Protein AF-A0A1I8HEN6-F1 (afdb_monomer_lite)

pLDDT: mean 70.69, std 22.01, range [25.19, 95.69]

Organism: NCBI:txid282301

Secondary structure (DSSP, 8-state):
-----------------------TTHHHHHHHHHHHH-SHHHHHHHHHHHHHHHHHHHHHTTS-HHHHHHHHHTTTS-HHHHHHHHTTTT-HHHHHHHHHHHHHHHHH-S-GGG-SHHHHHHHTTTTS-HHHHHHHHHTTEEE-SSSEEEETTT--EEES--S-GGG------TT-HHHHHHHHHHH---HHHHHHHHHHHHHHHHHHHHHHTSHHHHHHHTTT--HHHHHHHHHHHHHHHHTT----S--HHHHHHHHHTS-GGGHHHHHHHHHHHHHHHHHH--SHHHHHHHGGG-

Sequence (298 aa):
FFVCKRKPPLESKEVRFELQQVSWSAATAWTCRVFLCCKWPIRFLQSSSRQLKNRLMARASQSSNQTNIQTLTIPLLSAEQAKKSIQGAENRVWNSVLAGYLLVIIGTSNRPDQIIFNRRLESFKGIIEATAAEKVAEQGFHFDGSCSASCCHCGFRVEKLTDRLEQWKPLHQPNCELLQLLQLIDKKPPNAEIAADAKKHEKLIGQLLSALFDPIVGYVKSYGFSEGDVVLALLKLILKQAAGSGLKLPKSGDLIKVIHGIPDALRTLGAWTADLVKAAASWCVTTPAQNERINCLR

Foldseek 3Di:
DDDDDDDDDDDDDDDDDDDDDDDPPPVVVVVVVVVPPDPPVVVVCVVCCVVVVVVVVVVLVPDPLLVQLLVLCPQQAPPVLSVLLSVCSVDLLSLLLSLLLVLLQCQQWPANLLSGLV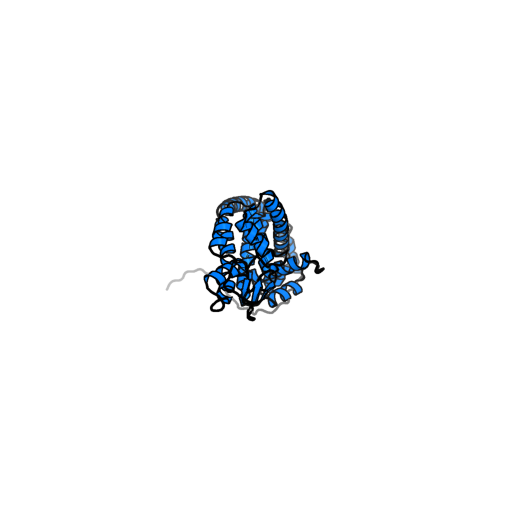SQLVQCVPPEDSVLSNLCSNLQWHDPPQCWIARRRQRQIDHHDDSPVVSPDNRHDPPRSSNVSSCCSVVVDDPVVSVVSSVVSLVLLVQLLVLCPDVLVVVLCVVVDDQLLLSSLSSNVSVCVVVPVPDDRDHNVSSVVSSVVQDPSCSVVSVSSLSSSLSSQSSSDPDPVSVVSSVVSD

Radius of gyration: 28.56 Å; chains: 1; bounding box: 68×89×78 Å

Structure (mmCIF, N/CA/C/O backbone):
data_AF-A0A1I8HEN6-F1
#
_entry.id   AF-A0A1I8HEN6-F1
#
loop_
_atom_site.group_PDB
_atom_site.id
_atom_site.type_symbol
_atom_site.label_atom_id
_atom_site.label_alt_id
_atom_site.label_comp_id
_atom_site.label_asym_id
_atom_site.label_entity_id
_atom_site.label_seq_id
_atom_site.pdbx_PDB_ins_code
_atom_site.Cartn_x
_atom_site.Cartn_y
_atom_site.Cartn_z
_atom_site.occupancy
_atom_site.B_iso_or_equiv
_atom_site.auth_seq_id
_atom_site.auth_comp_id
_atom_site.auth_asym_id
_atom_site.auth_atom_id
_atom_site.pdbx_PDB_model_num
ATOM 1 N N . PHE A 1 1 ? -36.862 -71.518 51.203 1.00 31.88 1 PHE A N 1
ATOM 2 C CA . PHE A 1 1 ? -35.836 -71.303 52.239 1.00 31.88 1 PHE A CA 1
ATOM 3 C C . PHE A 1 1 ? -35.405 -69.842 52.212 1.00 31.88 1 PHE A C 1
ATOM 5 O O . PHE A 1 1 ? -35.167 -69.320 51.135 1.00 31.88 1 PHE A O 1
ATOM 12 N N . PHE A 1 2 ? -35.389 -69.230 53.400 1.00 30.84 2 PHE A N 1
ATOM 13 C CA . PHE A 1 2 ? -35.044 -67.849 53.780 1.00 30.84 2 PHE A CA 1
ATOM 14 C C . PHE A 1 2 ? -35.878 -66.656 53.268 1.00 30.84 2 PHE A C 1
ATOM 16 O O . PHE A 1 2 ? -35.969 -66.340 52.089 1.00 30.84 2 PHE A O 1
ATOM 23 N N . VAL A 1 3 ? -36.438 -65.968 54.270 1.00 28.55 3 VAL A N 1
ATOM 24 C CA . VAL A 1 3 ? -37.088 -64.655 54.290 1.00 28.55 3 VAL A CA 1
ATOM 25 C C . VAL A 1 3 ? -36.132 -63.674 54.980 1.00 28.55 3 VAL A C 1
ATOM 27 O O . VAL A 1 3 ? -35.624 -64.019 56.041 1.00 28.55 3 VAL A O 1
ATOM 30 N N . CYS A 1 4 ? -35.956 -62.461 54.437 1.00 27.72 4 CYS A N 1
ATOM 31 C CA . CYS A 1 4 ? -35.965 -61.154 55.145 1.00 27.72 4 CYS A CA 1
ATOM 32 C C . CYS A 1 4 ? -35.622 -60.028 54.139 1.00 27.72 4 CYS A C 1
ATOM 34 O O . CYS A 1 4 ? -34.560 -60.070 53.536 1.00 27.72 4 CYS A O 1
ATOM 36 N N . LYS A 1 5 ? -36.567 -59.149 53.738 1.00 33.19 5 LYS A N 1
ATOM 37 C CA . LYS A 1 5 ? -36.995 -57.859 54.368 1.00 33.19 5 LYS A CA 1
ATOM 38 C C . LYS A 1 5 ? -35.846 -56.821 54.390 1.00 33.19 5 LYS A C 1
ATOM 40 O O . LYS A 1 5 ? -34.827 -57.125 54.982 1.00 33.19 5 LYS A O 1
ATOM 45 N N . ARG A 1 6 ? -35.905 -55.585 53.852 1.00 29.94 6 ARG A N 1
ATOM 46 C CA . ARG A 1 6 ? -36.942 -54.586 53.438 1.00 29.94 6 ARG A CA 1
ATOM 47 C C . ARG A 1 6 ? -36.331 -53.731 52.275 1.00 29.94 6 ARG A C 1
ATOM 49 O O . ARG A 1 6 ? -35.135 -53.496 52.352 1.00 29.94 6 ARG A O 1
ATOM 56 N N . LYS A 1 7 ? -36.941 -53.405 51.112 1.00 33.78 7 LYS A N 1
ATOM 57 C CA . LYS A 1 7 ? -38.065 -52.489 50.714 1.00 33.78 7 LYS A CA 1
ATOM 58 C C . LYS A 1 7 ? -37.909 -50.997 51.123 1.00 33.78 7 LYS A C 1
ATOM 60 O O . LYS A 1 7 ? -37.514 -50.797 52.268 1.00 33.78 7 LYS A O 1
ATOM 65 N N . PRO A 1 8 ? -38.487 -49.997 50.393 1.00 47.16 8 PRO A N 1
ATOM 66 C CA . PRO A 1 8 ? -38.743 -49.792 48.933 1.00 47.16 8 PRO A CA 1
ATOM 67 C C . PRO A 1 8 ? -38.583 -48.270 48.529 1.00 47.16 8 PRO A C 1
ATOM 69 O O . PRO A 1 8 ? -37.864 -47.578 49.243 1.00 47.16 8 PRO A O 1
ATOM 72 N N . PRO A 1 9 ? -39.350 -47.641 47.597 1.00 44.09 9 PRO A N 1
ATOM 73 C CA . PRO A 1 9 ? -39.574 -47.823 46.143 1.00 44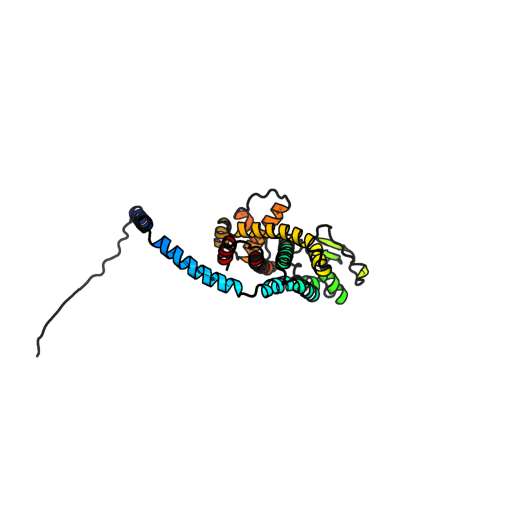.09 9 PRO A CA 1
ATOM 74 C C . PRO A 1 9 ? -39.308 -46.521 45.321 1.00 44.09 9 PRO A C 1
ATOM 76 O O . PRO A 1 9 ? -39.073 -45.466 45.896 1.00 44.09 9 PRO A O 1
ATOM 79 N N . LEU A 1 10 ? -39.444 -46.567 43.985 1.00 30.83 10 LEU A N 1
ATOM 80 C CA . LEU A 1 10 ? -40.385 -45.717 43.213 1.00 30.83 10 LEU A CA 1
ATOM 81 C C . LEU A 1 10 ? -40.297 -46.027 41.704 1.00 30.83 10 LEU A C 1
ATOM 83 O O . LEU A 1 10 ? -39.468 -45.505 40.967 1.00 30.83 10 LEU A O 1
ATOM 87 N N . GLU A 1 11 ? -41.202 -46.906 41.272 1.00 27.89 11 GLU A N 1
ATOM 88 C CA . GLU A 1 11 ? -42.089 -46.704 40.113 1.00 27.89 11 GLU A CA 1
ATOM 89 C C . GLU A 1 11 ? -42.397 -45.204 39.871 1.00 27.89 11 GLU A C 1
ATOM 91 O O . GLU A 1 11 ? -42.519 -44.445 40.821 1.00 27.89 11 GLU A O 1
ATOM 96 N N . SER A 1 12 ? -42.661 -44.661 38.685 1.00 29.91 12 SER A N 1
ATOM 97 C CA . SER A 1 12 ? -43.057 -45.201 37.387 1.00 29.91 12 SER A CA 1
ATOM 98 C C . SER A 1 12 ? -43.285 -44.014 36.425 1.00 29.91 12 SER A C 1
ATOM 100 O O . SER A 1 12 ? -43.324 -42.865 36.862 1.00 29.91 12 SER A O 1
ATOM 102 N N . LYS A 1 13 ? -43.594 -44.357 35.167 1.00 29.06 13 LYS A N 1
ATOM 103 C CA . LYS A 1 13 ? -44.446 -43.629 34.205 1.00 29.06 13 LYS A CA 1
ATOM 104 C C . LYS A 1 13 ? -43.790 -42.581 33.305 1.00 29.06 13 LYS A C 1
ATOM 106 O O . LYS A 1 13 ? -43.595 -41.424 33.659 1.00 29.06 13 LYS A O 1
ATOM 111 N N . GLU A 1 14 ? -43.616 -43.017 32.058 1.00 33.69 14 GLU A N 1
ATOM 112 C CA . GLU A 1 14 ? -43.791 -42.198 30.861 1.00 33.69 14 GLU A CA 1
ATOM 113 C C . GLU A 1 14 ? -45.056 -41.334 30.960 1.00 33.69 14 GLU A C 1
ATOM 115 O O . GLU A 1 14 ? -46.143 -41.845 31.240 1.00 33.69 14 GLU A O 1
ATOM 120 N N . VAL A 1 15 ? -44.928 -40.044 30.647 1.00 27.52 15 VAL A N 1
ATOM 121 C CA . VAL A 1 15 ? -46.051 -39.195 30.241 1.00 27.52 15 VAL A CA 1
ATOM 122 C C . VAL A 1 15 ? -45.591 -38.307 29.087 1.00 27.52 15 VAL A C 1
ATOM 124 O O . VAL A 1 15 ? -44.534 -37.681 29.134 1.00 27.52 15 VAL A O 1
ATOM 127 N N . ARG A 1 16 ? -46.407 -38.321 28.031 1.00 25.19 16 ARG A N 1
ATOM 128 C CA . ARG A 1 16 ? -46.315 -37.548 26.789 1.00 25.19 16 ARG A CA 1
ATOM 129 C C . ARG A 1 16 ? -46.075 -36.060 27.060 1.00 25.19 16 ARG A C 1
ATOM 131 O O . ARG A 1 16 ? -46.756 -35.470 27.892 1.00 25.19 16 ARG A O 1
ATOM 138 N N . PHE A 1 17 ? -45.183 -35.444 26.288 1.00 26.62 17 PHE A N 1
ATOM 139 C CA . PHE A 1 17 ? -45.062 -33.989 26.243 1.00 26.62 17 PHE A CA 1
ATOM 140 C C . PHE A 1 17 ? -46.171 -33.402 25.362 1.00 26.62 17 PHE A C 1
ATOM 142 O O . PHE A 1 17 ? -46.102 -33.448 24.135 1.00 26.62 17 PHE A O 1
ATOM 149 N N . GLU A 1 18 ? -47.198 -32.855 26.009 1.00 26.19 18 GLU A N 1
ATOM 150 C CA . GLU A 1 18 ? -48.089 -31.864 25.411 1.00 26.19 18 GLU A CA 1
ATOM 151 C C . GLU A 1 18 ? -47.353 -30.522 25.288 1.00 26.19 18 GLU A C 1
ATOM 153 O O . GLU A 1 18 ? -46.733 -30.030 26.233 1.00 26.19 18 GLU A O 1
ATOM 158 N N . LEU A 1 19 ? -47.438 -29.919 24.102 1.00 29.98 19 LEU A N 1
ATOM 159 C CA . LEU A 1 19 ? -47.054 -28.536 23.839 1.00 29.98 19 LEU A CA 1
ATOM 160 C C . LEU A 1 19 ? -47.987 -27.598 24.619 1.00 29.98 19 LEU A C 1
ATOM 162 O O . LEU A 1 19 ? -49.069 -27.255 24.146 1.00 29.98 19 LEU A O 1
ATOM 166 N N . GLN A 1 20 ? -47.558 -27.150 25.800 1.00 29.94 20 GLN A N 1
ATOM 167 C CA . GLN A 1 20 ? -48.148 -25.981 26.445 1.00 29.94 20 GLN A CA 1
ATOM 168 C C . GLN A 1 20 ? -47.443 -24.705 25.979 1.00 29.94 20 GLN A C 1
ATOM 170 O O . GLN A 1 20 ? -46.248 -24.497 26.181 1.00 29.94 20 GLN A O 1
ATOM 175 N N . GLN A 1 21 ? -48.235 -23.835 25.359 1.00 33.34 21 GLN A N 1
ATOM 176 C CA . GLN A 1 21 ? -47.935 -22.436 25.084 1.00 33.34 21 GLN A CA 1
ATOM 177 C C . GLN A 1 21 ? -47.643 -21.716 26.415 1.00 33.34 21 GLN A C 1
ATOM 179 O O . GLN A 1 21 ? -48.559 -21.361 27.155 1.00 33.34 21 GLN A O 1
ATOM 184 N N . VAL A 1 22 ? -46.367 -21.506 26.744 1.00 34.47 22 VAL A N 1
ATOM 185 C CA . VAL A 1 22 ? -45.973 -20.672 27.889 1.00 34.47 22 VAL A CA 1
ATOM 186 C C . VAL A 1 22 ? -45.864 -19.225 27.412 1.00 34.47 22 VAL A C 1
ATOM 188 O O . VAL A 1 22 ? -45.088 -18.903 26.512 1.00 34.47 22 VAL A O 1
ATOM 191 N N . SER A 1 23 ? -46.678 -18.347 27.994 1.00 36.50 23 SER A N 1
ATOM 192 C CA . SER A 1 23 ? -46.688 -16.918 27.694 1.00 36.50 23 SER A CA 1
ATOM 193 C C . SER A 1 23 ? -45.357 -16.256 28.086 1.00 36.50 23 SER A C 1
ATOM 195 O O . SER A 1 23 ? -44.823 -16.436 29.181 1.00 36.50 23 SER A O 1
ATOM 197 N N . TRP A 1 24 ? -44.818 -15.452 27.169 1.00 34.28 24 TRP A N 1
ATOM 198 C CA . TRP A 1 24 ? -43.502 -14.798 27.234 1.00 34.28 24 TRP A CA 1
ATOM 199 C C . TRP A 1 24 ? -43.350 -13.701 28.315 1.00 34.28 24 TRP A C 1
ATOM 201 O O . TRP A 1 24 ? -42.353 -12.976 28.328 1.00 34.28 24 TRP A O 1
ATOM 211 N N . SER A 1 25 ? -44.303 -13.558 29.239 1.00 45.94 25 SER A N 1
ATOM 212 C CA . SER A 1 25 ? -44.315 -12.482 30.243 1.00 45.94 25 SER A CA 1
ATOM 213 C C . SER A 1 25 ? -43.743 -12.878 31.612 1.00 45.94 25 SER A C 1
ATOM 215 O O . SER A 1 25 ? -43.280 -12.009 32.347 1.00 45.94 25 SER A O 1
ATOM 217 N N . ALA A 1 26 ? -43.709 -14.167 31.970 1.00 37.31 26 ALA A N 1
ATOM 218 C CA . ALA A 1 26 ? -43.214 -14.600 33.285 1.00 37.31 26 ALA A CA 1
ATOM 219 C C . ALA A 1 26 ? -41.688 -14.845 33.320 1.00 37.31 26 ALA A C 1
ATOM 221 O O . ALA A 1 26 ? -41.026 -14.534 34.313 1.00 37.31 26 ALA A O 1
ATOM 222 N N . ALA A 1 27 ? -41.105 -15.339 32.220 1.00 37.53 27 ALA A N 1
ATOM 223 C CA . ALA A 1 27 ? -39.671 -15.647 32.122 1.00 37.53 27 ALA A CA 1
ATOM 224 C C . ALA A 1 27 ? -38.780 -14.388 32.028 1.00 37.53 27 ALA A C 1
ATOM 226 O O . ALA A 1 27 ? -37.644 -14.367 32.513 1.00 37.53 27 ALA A O 1
ATOM 227 N N . THR A 1 28 ? -39.313 -13.299 31.473 1.00 43.19 28 THR A N 1
ATOM 228 C CA . THR A 1 28 ? -38.653 -11.985 31.412 1.00 43.19 28 THR A CA 1
ATOM 229 C C . THR A 1 28 ? -38.703 -11.252 32.759 1.00 43.19 28 THR A C 1
ATOM 231 O O . THR A 1 28 ? -37.742 -10.586 33.139 1.00 43.19 28 THR A O 1
ATOM 234 N N . ALA A 1 29 ? -39.755 -11.453 33.559 1.00 37.16 29 ALA A N 1
ATOM 235 C CA . ALA A 1 29 ? -39.864 -10.848 34.889 1.00 37.16 29 ALA A CA 1
ATOM 236 C C . ALA A 1 29 ? -38.901 -11.469 35.925 1.00 37.16 29 ALA A C 1
ATOM 238 O O . ALA A 1 29 ? -38.392 -10.762 36.800 1.00 37.16 29 ALA A O 1
ATOM 239 N N . TRP A 1 30 ? -38.606 -12.771 35.821 1.00 31.73 30 TRP A N 1
ATOM 240 C CA . TRP A 1 30 ? -37.653 -13.446 36.716 1.00 31.73 30 TRP A CA 1
ATOM 241 C C . TRP A 1 30 ? -36.190 -13.129 36.388 1.00 31.73 30 TRP A C 1
ATOM 243 O O . TRP A 1 30 ? -35.396 -12.883 37.297 1.00 31.73 30 TRP A O 1
ATOM 253 N N . THR A 1 31 ? -35.835 -13.046 35.104 1.00 42.19 31 THR A N 1
ATOM 254 C CA . THR A 1 31 ? -34.466 -12.702 34.681 1.00 42.19 31 THR A CA 1
ATOM 255 C C . THR A 1 31 ? -34.104 -11.247 35.005 1.00 42.19 31 THR A C 1
ATOM 257 O O . THR A 1 31 ? -32.984 -10.985 35.446 1.00 42.19 31 THR A O 1
ATOM 260 N N . CYS A 1 32 ? -35.059 -10.310 34.935 1.00 32.72 32 CYS A N 1
ATOM 261 C CA . CYS A 1 32 ? -34.835 -8.926 35.371 1.00 32.72 32 CYS A CA 1
ATOM 262 C C . CYS A 1 32 ? -34.710 -8.763 36.899 1.00 32.72 32 CYS A C 1
ATOM 264 O O . CYS A 1 32 ? -33.952 -7.906 37.352 1.00 32.72 32 CYS A O 1
ATOM 266 N N . ARG A 1 33 ? -35.392 -9.579 37.720 1.00 33.62 33 ARG A N 1
ATOM 267 C CA . ARG A 1 33 ? -35.316 -9.459 39.193 1.00 33.62 33 ARG A CA 1
ATOM 268 C C . ARG A 1 33 ? -34.027 -10.017 39.798 1.00 33.62 33 ARG A C 1
ATOM 270 O O . ARG A 1 33 ? -33.524 -9.439 40.758 1.00 33.62 33 ARG A O 1
ATOM 277 N N . VAL A 1 34 ? -33.456 -11.081 39.232 1.00 39.78 34 VAL A N 1
ATOM 278 C CA . VAL A 1 34 ? -32.202 -11.667 39.748 1.00 39.78 34 VAL A CA 1
ATOM 279 C C . VAL A 1 34 ? -30.990 -10.767 39.454 1.00 39.78 34 VAL A C 1
ATOM 281 O O . VAL A 1 34 ? -30.075 -10.685 40.270 1.00 39.78 34 VAL A O 1
ATOM 284 N N . PHE A 1 35 ? -31.006 -10.007 38.352 1.00 36.94 35 PHE A N 1
ATOM 285 C CA . PHE A 1 35 ? -29.904 -9.100 38.000 1.00 36.94 35 PHE A CA 1
ATOM 286 C C . PHE A 1 35 ? -29.887 -7.771 38.774 1.00 36.94 35 PHE A C 1
ATOM 288 O O . PHE A 1 35 ? -28.826 -7.163 38.901 1.00 36.94 35 PHE A O 1
ATOM 295 N N . LEU A 1 36 ? -31.021 -7.317 39.322 1.00 40.22 36 LEU A N 1
ATOM 296 C CA . LEU A 1 36 ? -31.121 -5.997 39.963 1.00 40.22 36 LEU A CA 1
ATOM 297 C C . LEU A 1 36 ? -30.854 -5.995 41.481 1.00 40.22 36 LEU A C 1
ATOM 299 O O . LEU A 1 36 ? -30.590 -4.931 42.040 1.00 40.22 36 LEU A O 1
ATOM 303 N N . CYS A 1 37 ? -30.871 -7.148 42.161 1.00 35.81 37 CYS A N 1
ATOM 304 C CA . CYS A 1 37 ? -30.801 -7.190 43.633 1.00 35.81 37 CYS A CA 1
ATOM 305 C C . CYS A 1 37 ? -29.459 -7.651 44.230 1.00 35.81 37 CYS A C 1
ATOM 307 O O . CYS A 1 37 ? -29.230 -7.459 45.425 1.00 35.81 37 CYS A O 1
ATOM 309 N N . CYS A 1 38 ? -28.526 -8.191 43.445 1.00 34.12 38 CYS A N 1
ATOM 310 C CA . CYS A 1 38 ? -27.233 -8.632 43.971 1.00 34.12 38 CYS A CA 1
ATOM 311 C C . CYS A 1 38 ? -26.140 -7.598 43.659 1.00 34.12 38 CYS A C 1
ATOM 313 O O . CYS A 1 38 ? -25.648 -7.524 42.543 1.00 34.12 38 CYS A O 1
ATOM 315 N N . LYS A 1 39 ? -25.672 -6.840 44.663 1.00 38.69 39 LYS A N 1
ATOM 316 C CA . LYS A 1 39 ? -24.455 -5.989 44.583 1.00 38.69 39 LYS A CA 1
ATOM 317 C C . LYS A 1 39 ? -23.135 -6.791 44.510 1.00 38.69 39 LYS A C 1
ATOM 319 O O . LYS A 1 39 ? -22.049 -6.219 44.592 1.00 38.69 39 LYS A O 1
ATOM 324 N N . TRP A 1 40 ? -23.215 -8.112 44.378 1.00 33.59 40 TRP A N 1
ATOM 325 C CA . TRP A 1 40 ? -22.082 -9.040 44.385 1.00 33.59 40 TRP A CA 1
ATOM 326 C C . TRP A 1 40 ? -21.319 -9.193 43.049 1.00 33.59 40 TRP A C 1
ATOM 328 O O . TRP A 1 40 ? -20.091 -9.280 43.111 1.00 33.59 40 TRP A O 1
ATOM 338 N N . PRO A 1 41 ? -21.934 -9.132 41.846 1.00 38.94 41 PRO A N 1
ATOM 339 C CA . PRO A 1 41 ? -21.200 -9.300 40.587 1.00 38.94 41 PRO A CA 1
ATOM 340 C C . PRO A 1 41 ? -20.212 -8.158 40.322 1.00 38.94 41 PRO A C 1
ATOM 342 O O . PRO A 1 41 ? -19.150 -8.369 39.747 1.00 38.94 41 PRO A O 1
ATOM 345 N N . ILE A 1 42 ? -20.523 -6.945 40.794 1.00 41.50 42 ILE A N 1
ATOM 346 C CA . ILE A 1 42 ? -19.729 -5.741 40.510 1.00 41.50 42 ILE A CA 1
ATOM 347 C C . ILE A 1 42 ? -18.404 -5.751 41.288 1.00 41.50 42 ILE A C 1
ATOM 349 O O . ILE A 1 42 ? -17.370 -5.369 40.745 1.00 41.50 42 ILE A O 1
ATOM 353 N N . ARG A 1 43 ? -18.392 -6.239 42.537 1.00 36.06 43 ARG A N 1
ATOM 354 C CA . ARG A 1 43 ? -17.158 -6.296 43.342 1.00 36.06 43 ARG A CA 1
ATOM 355 C C . ARG A 1 43 ? -16.236 -7.449 42.941 1.00 36.06 43 ARG A C 1
ATOM 357 O O . ARG A 1 43 ? -15.021 -7.278 43.002 1.00 36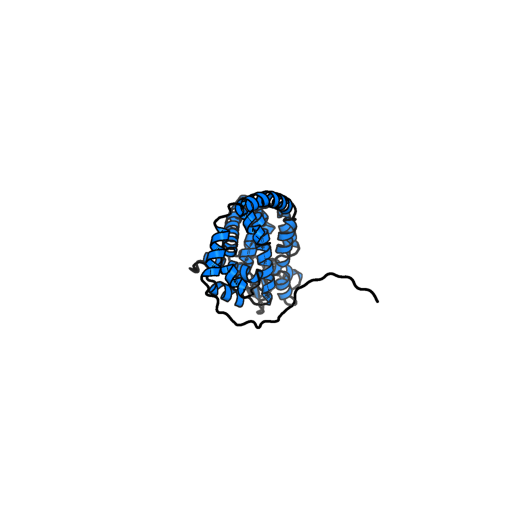.06 43 ARG A O 1
ATOM 364 N N . PHE A 1 44 ? -16.787 -8.574 42.477 1.00 34.25 44 PHE A N 1
ATOM 365 C CA . PHE A 1 44 ? -15.984 -9.681 41.948 1.00 34.25 44 PHE A CA 1
ATOM 366 C C . PHE A 1 44 ? -15.359 -9.308 40.592 1.00 34.25 44 PHE A C 1
ATOM 368 O O . PHE A 1 44 ? -14.156 -9.467 40.413 1.00 34.25 44 PHE A O 1
ATOM 375 N N . LEU A 1 45 ? -16.112 -8.655 39.695 1.00 35.59 45 LEU A N 1
ATOM 376 C CA . LEU A 1 45 ? -15.569 -8.124 38.434 1.00 35.59 45 LEU A CA 1
ATOM 377 C C . LEU A 1 45 ? -14.478 -7.055 38.649 1.00 35.59 45 LEU A C 1
ATOM 379 O O . LEU A 1 45 ? -13.536 -6.968 37.862 1.00 35.59 45 LEU A O 1
ATOM 383 N N . GLN A 1 46 ? -14.543 -6.277 39.735 1.00 37.97 46 GLN A N 1
ATOM 384 C CA . GLN A 1 46 ? -13.530 -5.264 40.059 1.00 37.97 46 GLN A CA 1
ATOM 385 C C . GLN A 1 46 ? -12.245 -5.835 40.692 1.00 37.97 46 GLN A C 1
ATOM 387 O O . GLN A 1 46 ? -11.164 -5.295 40.440 1.00 37.97 46 GLN A O 1
ATOM 392 N N . SER A 1 47 ? -12.311 -6.919 41.478 1.00 32.88 47 SER A N 1
ATOM 393 C CA . SER A 1 47 ? -11.113 -7.525 42.089 1.00 32.88 47 SER A CA 1
ATOM 394 C C . SER A 1 47 ? -10.365 -8.451 41.120 1.00 32.88 47 SER A C 1
ATOM 396 O O . SER A 1 47 ? -9.133 -8.399 41.056 1.00 32.88 47 SER A O 1
ATOM 398 N N . SER A 1 48 ? -11.088 -9.198 40.274 1.00 37.81 48 SER A N 1
ATOM 399 C CA . SER A 1 48 ? -10.508 -9.987 39.177 1.00 37.81 48 SER A CA 1
ATOM 400 C C . SER A 1 48 ? -9.872 -9.094 38.109 1.00 37.81 48 SER A C 1
ATOM 402 O O . SER A 1 48 ? -8.844 -9.453 37.541 1.00 37.81 48 SER A O 1
ATOM 404 N N . SER A 1 49 ? -10.420 -7.891 37.892 1.00 43.34 49 SER A N 1
ATOM 405 C CA . SER A 1 49 ? -9.878 -6.896 36.961 1.00 43.34 49 SER A CA 1
ATOM 406 C C . SER A 1 49 ? -8.475 -6.429 37.351 1.00 43.34 49 SER A C 1
ATOM 408 O O . SER A 1 49 ? -7.626 -6.341 36.477 1.00 43.34 49 SER A O 1
ATOM 410 N N . ARG A 1 50 ? -8.159 -6.200 38.637 1.00 38.34 50 ARG A N 1
ATOM 411 C CA . ARG A 1 50 ? -6.818 -5.718 39.037 1.00 38.34 50 ARG A CA 1
ATOM 412 C C . ARG A 1 50 ? -5.725 -6.782 38.913 1.00 38.34 50 ARG A C 1
ATOM 414 O O . ARG A 1 50 ? -4.634 -6.471 38.443 1.00 38.34 50 ARG A O 1
ATOM 421 N N . GLN A 1 51 ? -6.001 -8.034 39.285 1.00 37.44 51 GLN A N 1
ATOM 422 C CA . GLN A 1 51 ? -5.025 -9.123 39.125 1.00 37.44 51 GLN A CA 1
ATOM 423 C C . GLN A 1 51 ? -4.874 -9.565 37.664 1.00 37.44 51 GLN A C 1
ATOM 425 O O . GLN A 1 51 ? -3.757 -9.861 37.237 1.00 37.44 51 GLN A O 1
ATOM 430 N N . LEU A 1 52 ? -5.955 -9.542 36.875 1.00 39.28 52 LEU A N 1
ATOM 431 C CA . LEU A 1 52 ? -5.894 -9.777 35.432 1.00 39.28 52 LEU A CA 1
ATOM 432 C C . LEU A 1 52 ? -5.177 -8.622 34.720 1.00 39.28 52 LEU A C 1
ATOM 434 O O . LEU A 1 52 ? -4.312 -8.878 33.896 1.00 39.28 52 LEU A O 1
ATOM 438 N N . LYS A 1 53 ? -5.438 -7.366 35.106 1.00 37.31 53 LYS A N 1
ATOM 439 C CA . LYS A 1 53 ? -4.737 -6.164 34.628 1.00 37.31 53 LYS A CA 1
ATOM 440 C C . LYS A 1 53 ? -3.244 -6.236 34.904 1.00 37.31 53 LYS A C 1
ATOM 442 O O . LYS A 1 53 ? -2.473 -6.015 33.984 1.00 37.31 53 LYS A O 1
ATOM 447 N N . ASN A 1 54 ? -2.821 -6.631 36.104 1.00 38.25 54 ASN A N 1
ATOM 448 C CA . ASN A 1 54 ? -1.395 -6.759 36.418 1.00 38.25 54 ASN A CA 1
ATOM 449 C C . ASN A 1 54 ? -0.731 -7.928 35.661 1.00 38.25 54 ASN A C 1
ATOM 451 O O . ASN A 1 54 ? 0.393 -7.783 35.187 1.00 38.25 54 ASN A O 1
ATOM 455 N N . ARG A 1 55 ? -1.434 -9.055 35.461 1.00 39.69 55 ARG A N 1
ATOM 456 C CA . ARG A 1 55 ? -0.942 -10.183 34.640 1.00 39.69 55 ARG A CA 1
ATOM 457 C C . ARG A 1 55 ? -0.937 -9.880 33.133 1.00 39.69 55 ARG A C 1
ATOM 459 O O . ARG A 1 55 ? -0.070 -10.377 32.421 1.00 39.69 55 ARG A O 1
ATOM 466 N N . LEU A 1 56 ? -1.861 -9.048 32.652 1.00 37.88 56 LEU A N 1
ATOM 467 C CA . LEU A 1 56 ? -1.931 -8.565 31.268 1.00 37.88 56 LEU A CA 1
ATOM 468 C C . LEU A 1 56 ? -0.891 -7.473 30.997 1.00 37.88 56 LEU A C 1
ATOM 470 O O . LEU A 1 56 ? -0.263 -7.498 29.946 1.00 37.88 56 LEU A O 1
ATOM 474 N N . MET A 1 57 ? -0.645 -6.573 31.954 1.00 39.53 57 MET A N 1
ATOM 475 C CA . MET A 1 57 ? 0.425 -5.572 31.880 1.00 39.53 57 MET A CA 1
ATOM 476 C C . MET A 1 57 ? 1.803 -6.244 31.830 1.00 39.53 57 MET A C 1
ATOM 478 O O . MET A 1 57 ? 2.619 -5.865 30.999 1.00 39.53 57 MET A O 1
ATOM 482 N N . ALA A 1 58 ? 2.022 -7.301 32.625 1.00 37.78 58 ALA A N 1
ATOM 483 C CA . ALA A 1 58 ? 3.268 -8.073 32.611 1.00 37.78 58 ALA A CA 1
ATOM 484 C C . ALA A 1 58 ? 3.485 -8.881 31.310 1.00 37.78 58 ALA A C 1
ATOM 486 O O . ALA A 1 58 ? 4.626 -9.100 30.905 1.00 37.78 58 ALA A O 1
ATOM 487 N N . ARG A 1 59 ? 2.407 -9.294 30.621 1.00 36.72 59 ARG A N 1
ATOM 488 C CA . ARG A 1 59 ? 2.481 -9.967 29.306 1.00 36.72 59 ARG A CA 1
ATOM 489 C C . ARG A 1 59 ? 2.572 -8.991 28.127 1.00 36.72 59 ARG A C 1
ATOM 491 O O . ARG A 1 59 ? 3.206 -9.314 27.128 1.00 36.72 59 ARG A O 1
ATOM 498 N N . ALA A 1 60 ? 1.998 -7.792 28.241 1.00 39.12 60 ALA A N 1
ATOM 499 C CA . ALA A 1 60 ? 2.108 -6.734 27.233 1.00 39.12 60 ALA A CA 1
ATOM 500 C C . ALA A 1 60 ? 3.520 -6.125 27.162 1.00 39.12 60 ALA A C 1
ATOM 502 O O . ALA A 1 60 ? 3.923 -5.646 26.107 1.00 39.12 60 ALA A O 1
ATOM 503 N N . SER A 1 61 ? 4.297 -6.210 28.246 1.00 38.81 61 SER A N 1
ATOM 504 C CA . SER A 1 61 ? 5.724 -5.866 28.265 1.00 38.81 61 SER A CA 1
ATOM 505 C C . SER A 1 61 ? 6.650 -6.956 27.703 1.00 38.81 61 SER A C 1
ATOM 507 O O . SER A 1 61 ? 7.853 -6.728 27.640 1.00 38.81 61 SER A O 1
ATOM 509 N N . GLN A 1 62 ? 6.131 -8.132 27.316 1.00 36.16 62 GLN A N 1
ATOM 510 C CA . GLN A 1 62 ? 6.955 -9.288 26.924 1.00 36.16 62 GLN A CA 1
ATOM 511 C C . GLN A 1 62 ? 6.702 -9.851 25.514 1.00 36.16 62 GLN A C 1
ATOM 513 O O . GLN A 1 62 ? 7.442 -10.742 25.105 1.00 36.16 62 GLN A O 1
ATOM 518 N N . SER A 1 63 ? 5.739 -9.350 24.725 1.00 38.84 63 SER A N 1
ATOM 519 C CA . SER A 1 63 ? 5.665 -9.729 23.300 1.00 38.84 63 SER A CA 1
ATOM 520 C C . SER A 1 63 ? 6.501 -8.767 22.460 1.00 38.84 63 SER A C 1
ATOM 522 O O . SER A 1 63 ? 6.220 -7.571 22.428 1.00 38.84 63 SER A O 1
ATOM 524 N N . SER A 1 64 ? 7.518 -9.297 21.795 1.00 41.91 64 SER A N 1
ATOM 525 C CA . SER A 1 64 ? 8.496 -8.614 20.949 1.00 41.91 64 SER A CA 1
ATOM 526 C C . SER A 1 64 ? 7.869 -7.695 19.885 1.00 41.91 64 SER A C 1
ATOM 528 O O . SER A 1 64 ? 7.657 -8.067 18.734 1.00 41.91 64 SER A O 1
ATOM 530 N N . ASN A 1 65 ? 7.606 -6.440 20.252 1.00 46.78 65 ASN A N 1
ATOM 531 C CA . ASN A 1 65 ? 7.033 -5.432 19.353 1.00 46.78 65 ASN A CA 1
ATOM 532 C C . ASN A 1 65 ? 7.954 -5.062 18.170 1.00 46.78 65 ASN A C 1
ATOM 534 O O . ASN A 1 65 ? 7.474 -4.503 17.187 1.00 46.78 65 ASN A O 1
ATOM 538 N N . GLN A 1 66 ? 9.248 -5.396 18.231 1.00 44.56 66 GLN A N 1
ATOM 539 C CA . GLN A 1 66 ? 10.192 -5.215 17.121 1.00 44.56 66 GLN A CA 1
ATOM 540 C C . GLN A 1 66 ? 9.954 -6.192 15.966 1.00 44.56 66 GLN A C 1
ATOM 542 O O . GLN A 1 66 ? 10.182 -5.819 14.824 1.00 44.56 66 GLN A O 1
ATOM 547 N N . THR A 1 67 ? 9.474 -7.414 16.216 1.00 48.09 67 THR A N 1
ATOM 548 C CA . THR A 1 67 ? 9.370 -8.442 15.165 1.00 48.09 67 THR A CA 1
ATOM 549 C C . THR A 1 67 ? 8.242 -8.141 14.172 1.00 48.09 67 THR A C 1
ATOM 551 O O . THR A 1 67 ? 8.344 -8.490 13.002 1.00 48.09 67 THR A O 1
ATOM 554 N N . ASN A 1 68 ? 7.197 -7.421 14.599 1.00 61.56 68 ASN A N 1
ATOM 555 C CA . ASN A 1 68 ? 5.990 -7.244 13.790 1.00 61.56 68 ASN A CA 1
ATOM 556 C C . ASN A 1 68 ? 6.149 -6.212 12.664 1.00 61.56 68 ASN A C 1
ATOM 558 O O . ASN A 1 68 ? 5.830 -6.541 11.530 1.00 61.56 68 ASN A O 1
ATOM 562 N N . ILE A 1 69 ? 6.674 -4.998 12.907 1.00 64.06 69 ILE A N 1
ATOM 563 C CA . ILE A 1 69 ? 6.800 -4.001 11.816 1.00 64.06 69 ILE A CA 1
ATOM 564 C C . ILE A 1 69 ? 7.730 -4.502 10.704 1.00 64.06 69 ILE A C 1
ATOM 566 O O . ILE A 1 69 ? 7.469 -4.256 9.536 1.00 64.06 69 ILE A O 1
ATOM 570 N N . GLN A 1 70 ? 8.785 -5.242 11.060 1.00 64.25 70 GLN A N 1
ATOM 571 C CA . GLN A 1 70 ? 9.794 -5.719 10.114 1.00 64.25 70 GLN A CA 1
ATOM 572 C C . GLN A 1 70 ? 9.199 -6.766 9.172 1.00 64.25 70 GLN A C 1
ATOM 574 O O . GLN A 1 70 ? 9.319 -6.659 7.956 1.00 64.25 70 GLN A O 1
ATOM 579 N N . THR A 1 71 ? 8.467 -7.741 9.716 1.00 66.00 71 THR A N 1
ATOM 580 C CA . THR A 1 71 ? 7.723 -8.713 8.903 1.00 66.00 71 THR A CA 1
ATOM 581 C C . THR A 1 71 ? 6.636 -8.041 8.054 1.00 66.00 71 THR A C 1
ATOM 583 O O . THR A 1 71 ? 6.324 -8.525 6.967 1.00 66.00 71 THR A O 1
ATOM 586 N N . LEU A 1 72 ? 6.100 -6.903 8.510 1.00 67.19 72 LEU A N 1
ATOM 587 C CA . LEU A 1 72 ? 5.078 -6.112 7.819 1.00 67.19 72 LEU A CA 1
ATOM 588 C C . LEU A 1 72 ? 5.634 -5.074 6.822 1.00 67.19 72 LEU A C 1
ATOM 590 O O . LEU A 1 72 ? 4.863 -4.498 6.064 1.00 67.19 72 LEU A O 1
ATOM 594 N N . THR A 1 73 ? 6.943 -4.818 6.781 1.00 72.88 73 THR A N 1
ATOM 595 C CA . THR A 1 73 ? 7.573 -3.941 5.774 1.00 72.88 73 THR A CA 1
ATOM 596 C C . THR A 1 73 ? 8.231 -4.736 4.648 1.00 72.88 73 THR A C 1
ATOM 598 O O . THR A 1 73 ? 8.254 -4.264 3.512 1.00 72.88 73 THR A O 1
ATOM 601 N N . ILE A 1 74 ? 8.726 -5.950 4.926 1.00 67.88 74 ILE A N 1
ATOM 602 C CA . ILE A 1 74 ? 9.508 -6.763 3.975 1.00 67.88 74 ILE A CA 1
ATOM 603 C C . ILE A 1 74 ? 8.765 -7.020 2.648 1.00 67.88 74 ILE A C 1
ATOM 605 O O . ILE A 1 74 ? 9.333 -6.747 1.601 1.00 67.88 74 ILE A O 1
ATOM 609 N N . PRO A 1 75 ? 7.507 -7.491 2.625 1.00 79.75 75 PRO A N 1
ATOM 610 C CA . PRO A 1 75 ? 6.781 -7.682 1.369 1.00 79.75 75 PRO A CA 1
ATOM 611 C C . PRO A 1 75 ? 6.565 -6.421 0.514 1.00 79.75 75 PRO A C 1
ATOM 613 O O . PRO A 1 75 ? 6.326 -6.556 -0.683 1.00 79.75 75 PRO A O 1
ATOM 616 N N . LEU A 1 76 ? 6.633 -5.211 1.081 1.00 83.19 76 LEU A N 1
ATOM 617 C CA . LEU A 1 76 ? 6.439 -3.944 0.358 1.00 83.19 76 LEU A CA 1
ATOM 618 C C . LEU A 1 76 ? 7.719 -3.394 -0.266 1.00 83.19 76 LEU A C 1
ATOM 620 O O . LEU A 1 76 ? 7.650 -2.706 -1.286 1.00 83.19 76 LEU A O 1
ATOM 624 N N . LEU A 1 77 ? 8.852 -3.646 0.379 1.00 87.25 77 LEU A N 1
ATOM 625 C CA . LEU A 1 77 ? 10.140 -3.021 0.106 1.00 87.25 77 LEU A CA 1
ATOM 626 C C . LEU A 1 77 ? 11.128 -4.055 -0.442 1.00 87.25 77 LEU A C 1
ATOM 628 O O . LEU A 1 77 ? 10.961 -5.253 -0.225 1.00 87.25 77 LEU A O 1
ATOM 632 N N . SER A 1 78 ? 12.186 -3.612 -1.124 1.00 88.50 78 SER A N 1
ATOM 633 C CA . SER A 1 78 ? 13.310 -4.519 -1.391 1.00 88.50 78 SER A CA 1
ATOM 634 C C . SER A 1 78 ? 13.996 -4.924 -0.084 1.00 88.50 78 SER A C 1
ATOM 636 O O . SER A 1 78 ? 13.846 -4.262 0.949 1.00 88.50 78 SER A O 1
ATOM 638 N N . ALA A 1 79 ? 14.786 -5.999 -0.110 1.00 86.19 79 ALA A N 1
ATOM 639 C CA . ALA A 1 79 ? 15.528 -6.449 1.069 1.00 86.19 79 ALA A CA 1
ATOM 640 C C . ALA A 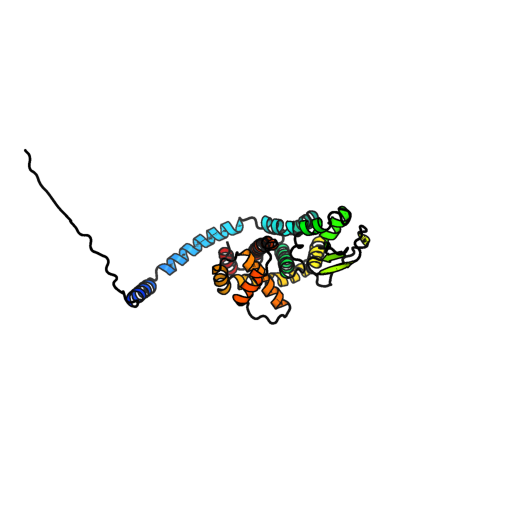1 79 ? 16.439 -5.344 1.639 1.00 86.19 79 ALA A C 1
ATOM 642 O O . ALA A 1 79 ? 16.531 -5.177 2.857 1.00 86.19 79 ALA A O 1
ATOM 643 N N . GLU A 1 80 ? 17.059 -4.546 0.767 1.00 86.31 80 GLU A N 1
ATOM 644 C CA . GLU A 1 80 ? 17.935 -3.441 1.161 1.00 86.31 80 GLU A CA 1
ATOM 645 C C . GLU A 1 80 ? 17.145 -2.286 1.798 1.00 86.31 80 GLU A C 1
ATOM 647 O O . GLU A 1 80 ? 17.498 -1.792 2.872 1.00 86.31 80 GLU A O 1
ATOM 652 N N . GLN A 1 81 ? 16.021 -1.892 1.193 1.00 87.06 81 GLN A N 1
ATOM 653 C CA . GLN A 1 81 ? 15.124 -0.873 1.745 1.00 87.06 81 GLN A CA 1
ATOM 654 C C . GLN A 1 81 ? 14.521 -1.311 3.089 1.00 87.06 81 GLN A C 1
ATOM 656 O O . GLN A 1 81 ? 14.476 -0.527 4.042 1.00 87.06 81 GLN A O 1
ATOM 661 N N . ALA A 1 82 ? 14.112 -2.578 3.199 1.00 84.19 82 ALA A N 1
ATOM 662 C CA . ALA A 1 82 ? 13.620 -3.156 4.441 1.00 84.19 82 ALA A CA 1
ATOM 663 C C . ALA A 1 82 ? 14.704 -3.099 5.527 1.00 84.19 82 ALA A C 1
ATOM 665 O O . ALA A 1 82 ? 14.446 -2.587 6.616 1.00 84.19 82 ALA A O 1
ATOM 666 N N . LYS A 1 83 ? 15.943 -3.505 5.220 1.00 82.81 83 LYS A N 1
ATOM 667 C CA . LYS A 1 83 ? 17.079 -3.432 6.151 1.00 82.81 83 LYS A CA 1
ATOM 668 C C . LYS A 1 83 ? 17.342 -2.008 6.642 1.00 82.81 83 LYS A C 1
ATOM 670 O O . LYS A 1 83 ? 17.537 -1.809 7.840 1.00 82.81 83 LYS A O 1
ATOM 675 N N . LYS A 1 84 ? 17.308 -1.008 5.757 1.00 82.25 84 LYS A N 1
ATOM 676 C CA . LYS A 1 84 ? 17.439 0.408 6.145 1.00 82.25 84 LYS A CA 1
ATOM 677 C C . LYS A 1 84 ? 16.302 0.860 7.063 1.00 82.25 84 LYS A C 1
ATOM 679 O O . LYS A 1 84 ? 16.566 1.495 8.081 1.00 82.25 84 LYS A O 1
ATOM 684 N N . SER A 1 85 ? 15.059 0.483 6.752 1.00 77.25 85 SER A N 1
ATOM 685 C CA . SER A 1 85 ? 13.887 0.831 7.570 1.00 77.25 85 SER A CA 1
ATOM 686 C C . SER A 1 85 ? 13.971 0.252 8.991 1.00 77.25 85 SER A C 1
ATOM 688 O O . SER A 1 85 ? 13.595 0.918 9.959 1.00 77.25 85 SER A O 1
ATOM 690 N N . ILE A 1 86 ? 14.549 -0.949 9.120 1.00 70.81 86 ILE A N 1
ATOM 691 C CA . ILE A 1 86 ? 14.748 -1.676 10.380 1.00 70.81 86 ILE A CA 1
ATOM 692 C C . ILE A 1 86 ? 15.732 -0.958 11.306 1.00 70.81 86 ILE A C 1
ATOM 694 O O . ILE A 1 86 ? 15.567 -1.004 12.522 1.00 70.81 86 ILE A O 1
ATOM 698 N N . GLN A 1 87 ? 16.715 -0.235 10.765 1.00 69.38 87 GLN A N 1
ATOM 699 C CA . GLN A 1 87 ? 17.680 0.503 11.588 1.00 69.38 87 GLN A CA 1
ATOM 700 C C . GLN A 1 87 ? 17.030 1.597 12.451 1.00 69.38 87 GLN A C 1
ATOM 702 O O . GLN A 1 87 ? 17.645 2.047 13.411 1.00 69.38 87 GLN A O 1
ATOM 707 N N . GLY A 1 88 ? 15.810 2.038 12.123 1.00 61.91 88 GLY A N 1
ATOM 708 C CA . GLY A 1 88 ? 15.029 2.964 12.948 1.00 61.91 88 GLY A CA 1
ATOM 709 C C . GLY A 1 88 ? 14.012 2.284 13.874 1.00 61.91 88 GLY A C 1
ATOM 710 O O . GLY A 1 88 ? 13.332 2.978 14.625 1.00 61.91 88 GLY A O 1
ATOM 711 N N . ALA A 1 89 ? 13.884 0.950 13.845 1.00 57.91 89 ALA A N 1
ATOM 712 C CA . ALA A 1 89 ? 12.768 0.214 14.454 1.00 57.91 89 ALA A CA 1
ATOM 713 C C . ALA A 1 89 ? 12.732 0.239 15.992 1.00 57.91 89 ALA A C 1
ATOM 715 O O . ALA A 1 89 ? 11.730 -0.147 16.596 1.00 57.91 89 ALA A O 1
ATOM 716 N N . GLU A 1 90 ? 13.805 0.687 16.645 1.00 60.12 90 GLU A N 1
ATOM 717 C CA . GLU A 1 90 ? 13.826 0.906 18.099 1.00 60.12 90 GLU A CA 1
ATOM 718 C C . GLU A 1 90 ? 13.090 2.193 18.498 1.00 60.12 90 GLU A C 1
ATOM 720 O O . GLU A 1 90 ? 12.660 2.352 19.640 1.00 60.12 90 GLU A O 1
ATOM 725 N N . ASN A 1 91 ? 12.896 3.111 17.547 1.00 71.69 91 ASN A N 1
ATOM 726 C CA . ASN A 1 91 ? 12.185 4.353 17.774 1.00 71.69 91 ASN A CA 1
ATOM 727 C C . ASN A 1 91 ? 10.679 4.146 17.558 1.00 71.69 91 ASN A C 1
ATOM 729 O O . ASN A 1 91 ? 10.187 3.944 16.449 1.00 71.69 91 ASN A O 1
ATOM 733 N N . ARG A 1 92 ? 9.919 4.259 18.647 1.00 74.12 92 ARG A N 1
ATOM 734 C CA . ARG A 1 92 ? 8.456 4.170 18.632 1.00 74.12 92 ARG A CA 1
ATOM 735 C C . ARG A 1 92 ? 7.806 5.149 17.646 1.00 74.12 92 ARG A C 1
ATOM 737 O O . ARG A 1 92 ? 6.865 4.769 16.959 1.00 74.12 92 ARG A O 1
ATOM 744 N N . VAL A 1 93 ? 8.306 6.383 17.569 1.00 77.25 93 VAL A N 1
ATOM 745 C CA . VAL A 1 93 ? 7.784 7.416 16.659 1.00 77.25 93 VAL A CA 1
ATOM 746 C C . VAL A 1 93 ? 8.010 6.996 15.207 1.00 77.25 93 VAL A C 1
ATOM 748 O O . VAL A 1 93 ? 7.101 7.094 14.389 1.00 77.25 93 VAL A O 1
ATOM 751 N N . TRP A 1 94 ? 9.187 6.444 14.907 1.00 78.81 94 TRP A N 1
ATOM 752 C CA . TRP A 1 94 ? 9.516 5.912 13.586 1.00 78.81 94 TRP A CA 1
ATOM 753 C C . TRP A 1 94 ? 8.579 4.774 13.169 1.00 78.81 94 TRP A C 1
ATOM 755 O O . TRP A 1 94 ? 8.051 4.793 12.061 1.00 78.81 94 TRP A O 1
ATOM 765 N N . ASN A 1 95 ? 8.294 3.828 14.068 1.00 79.12 95 ASN A N 1
ATOM 766 C CA . ASN A 1 95 ? 7.371 2.725 13.779 1.00 79.12 95 ASN A CA 1
ATOM 767 C C . ASN A 1 95 ? 5.943 3.213 13.498 1.00 79.12 95 ASN A C 1
ATOM 769 O O . ASN A 1 95 ? 5.297 2.705 12.582 1.00 79.12 95 ASN A O 1
ATOM 773 N N . SER A 1 96 ? 5.459 4.214 14.243 1.00 78.38 96 SER A N 1
ATOM 774 C CA . SER A 1 96 ? 4.154 4.837 13.985 1.00 78.38 96 SER A CA 1
ATOM 775 C C . SER A 1 96 ? 4.109 5.531 12.621 1.00 78.38 96 SER A C 1
ATOM 777 O O . SER A 1 96 ? 3.124 5.387 11.898 1.00 78.38 96 SER A O 1
ATOM 779 N N . VAL A 1 97 ? 5.175 6.249 12.250 1.00 84.62 97 VAL A N 1
ATOM 780 C CA . VAL A 1 97 ? 5.293 6.908 10.940 1.00 84.62 97 VAL A CA 1
ATOM 781 C C . VAL A 1 97 ? 5.310 5.879 9.817 1.00 84.62 97 VAL A C 1
ATOM 783 O O . VAL A 1 97 ? 4.496 5.974 8.900 1.00 84.62 97 VAL A O 1
ATOM 786 N N . LEU A 1 98 ? 6.167 4.858 9.917 1.00 85.62 98 LEU A N 1
ATOM 787 C CA . LEU A 1 98 ? 6.234 3.775 8.937 1.00 85.62 98 LEU A CA 1
ATOM 788 C C . LEU A 1 98 ? 4.870 3.107 8.762 1.00 85.62 98 LEU A C 1
ATOM 790 O O . LEU A 1 98 ? 4.366 3.035 7.644 1.00 85.62 98 LEU A O 1
ATOM 794 N N . ALA A 1 99 ? 4.237 2.669 9.853 1.00 85.25 99 ALA A N 1
ATOM 795 C CA . ALA A 1 99 ? 2.926 2.033 9.781 1.00 85.25 99 ALA A CA 1
ATOM 796 C C . ALA A 1 99 ? 1.868 2.953 9.162 1.00 85.25 99 ALA A C 1
ATOM 798 O O . ALA A 1 99 ? 1.045 2.510 8.366 1.00 85.25 99 ALA A O 1
ATOM 799 N N . GLY A 1 100 ? 1.927 4.242 9.483 1.00 88.88 100 GLY A N 1
ATOM 800 C CA . GLY A 1 100 ? 1.105 5.276 8.881 1.00 88.88 100 GLY A CA 1
ATOM 801 C C . GLY A 1 100 ? 1.214 5.344 7.364 1.00 88.88 100 GLY A C 1
ATOM 802 O O . GLY A 1 100 ? 0.198 5.227 6.678 1.00 88.88 100 GLY A O 1
ATOM 803 N N . TYR A 1 101 ? 2.434 5.497 6.847 1.00 91.00 101 TYR A N 1
ATOM 804 C CA . TYR A 1 101 ? 2.698 5.502 5.408 1.00 91.00 101 TYR A CA 1
ATOM 805 C C . TYR A 1 101 ? 2.214 4.211 4.748 1.00 91.00 101 TYR A C 1
ATOM 807 O O . TYR A 1 101 ? 1.541 4.263 3.721 1.00 91.00 101 TYR A O 1
ATOM 815 N N . LEU A 1 102 ? 2.485 3.054 5.356 1.00 90.81 102 LEU A N 1
ATOM 816 C CA . LEU A 1 102 ? 2.054 1.767 4.814 1.00 90.81 102 LEU A CA 1
ATOM 817 C C . LEU A 1 102 ? 0.528 1.643 4.730 1.00 90.81 102 LEU A C 1
ATOM 819 O O . LEU A 1 102 ? 0.010 1.199 3.706 1.00 90.81 102 LEU A O 1
ATOM 823 N N . LEU A 1 103 ? -0.200 2.076 5.764 1.00 90.88 103 LEU A N 1
ATOM 824 C CA . LEU A 1 103 ? -1.664 2.100 5.748 1.00 90.88 103 LEU A CA 1
ATOM 825 C C . LEU A 1 103 ? -2.194 3.018 4.642 1.00 90.88 103 LEU A C 1
ATOM 827 O O . LEU A 1 103 ? -3.116 2.639 3.922 1.00 90.88 103 LEU A O 1
ATOM 831 N N . VAL A 1 104 ? -1.610 4.206 4.473 1.00 92.75 104 VAL A N 1
ATOM 832 C CA . VAL A 1 104 ? -2.019 5.113 3.393 1.00 92.75 104 VAL A CA 1
ATOM 833 C C . VAL A 1 104 ? -1.767 4.460 2.035 1.00 92.75 104 VAL A C 1
ATOM 835 O O . VAL A 1 104 ? -2.704 4.339 1.252 1.00 92.75 104 VAL A O 1
ATOM 838 N N . ILE A 1 105 ? -0.562 3.933 1.795 1.00 92.88 105 ILE A N 1
ATOM 839 C CA . ILE A 1 105 ? -0.198 3.277 0.532 1.00 92.88 105 ILE A CA 1
ATOM 840 C C . ILE A 1 105 ? -1.166 2.134 0.207 1.00 92.88 105 ILE A C 1
ATOM 842 O O . ILE A 1 105 ? -1.718 2.096 -0.891 1.00 92.88 105 ILE A O 1
ATOM 846 N N . ILE A 1 106 ? -1.444 1.243 1.165 1.00 91.12 106 ILE A N 1
ATOM 847 C CA . ILE A 1 106 ? -2.394 0.134 0.984 1.00 91.12 106 ILE A CA 1
ATOM 848 C C . ILE A 1 106 ? -3.809 0.639 0.672 1.00 91.12 106 ILE A C 1
ATOM 850 O O . ILE A 1 106 ? -4.511 0.072 -0.171 1.00 91.12 106 ILE A O 1
ATOM 854 N N . GLY A 1 107 ? -4.239 1.704 1.346 1.00 89.81 107 GLY A N 1
ATOM 855 C CA . GLY A 1 107 ? -5.588 2.236 1.226 1.00 89.81 107 GLY A CA 1
ATOM 856 C C . GLY A 1 107 ? -5.851 3.062 -0.037 1.00 89.81 107 GLY A C 1
ATOM 857 O O . GLY A 1 107 ? -6.988 3.065 -0.509 1.00 89.81 107 GLY A O 1
ATOM 858 N N . THR A 1 108 ? -4.841 3.739 -0.595 1.00 91.38 108 THR A N 1
ATOM 859 C CA . THR A 1 108 ? -5.002 4.679 -1.728 1.00 91.38 108 THR A CA 1
ATOM 860 C C . THR A 1 108 ? -4.279 4.279 -3.008 1.00 91.38 108 THR A C 1
ATOM 862 O O . THR A 1 108 ? -4.351 5.005 -3.996 1.00 91.38 108 THR A O 1
ATOM 865 N N . SER A 1 109 ? -3.598 3.136 -3.028 1.00 91.56 109 SER A N 1
ATOM 866 C CA . SER A 1 109 ? -2.862 2.670 -4.203 1.00 91.56 109 SER A CA 1
ATOM 867 C C . SER A 1 109 ? -3.727 2.510 -5.455 1.00 91.56 109 SER A C 1
ATOM 869 O O . SER A 1 109 ? -4.762 1.842 -5.430 1.00 91.56 109 SER A O 1
ATOM 871 N N . ASN A 1 110 ? -3.231 3.031 -6.580 1.00 91.19 110 ASN A N 1
ATOM 872 C CA . ASN A 1 110 ? -3.841 2.860 -7.900 1.00 91.19 110 ASN A CA 1
ATOM 873 C C . ASN A 1 110 ? -3.798 1.402 -8.399 1.00 91.19 110 ASN A C 1
ATOM 875 O O . ASN A 1 110 ? -4.734 0.929 -9.042 1.00 91.19 110 ASN A O 1
ATOM 879 N N . ARG A 1 111 ? -2.715 0.672 -8.098 1.00 91.00 111 ARG A N 1
ATOM 880 C CA . ARG A 1 111 ? -2.527 -0.742 -8.467 1.00 91.00 111 ARG A CA 1
ATOM 881 C C . ARG A 1 111 ? -2.186 -1.570 -7.228 1.00 91.00 111 ARG A C 1
ATOM 883 O O . ARG A 1 111 ? -1.013 -1.841 -6.969 1.00 91.00 111 ARG A O 1
ATOM 890 N N . PRO A 1 112 ? -3.197 -1.940 -6.421 1.00 88.06 112 PRO A N 1
ATOM 891 C CA . PRO A 1 112 ? -2.972 -2.605 -5.144 1.00 88.06 112 PRO A CA 1
ATOM 892 C C . PRO A 1 112 ? -2.341 -4.000 -5.282 1.00 88.06 112 PRO A C 1
ATOM 894 O O . PRO A 1 112 ? -1.586 -4.422 -4.414 1.00 88.06 112 PRO A O 1
ATOM 897 N N . ASP A 1 113 ? -2.553 -4.688 -6.406 1.00 87.81 113 ASP A N 1
ATOM 898 C CA . ASP A 1 113 ? -1.888 -5.954 -6.747 1.00 87.81 113 ASP A CA 1
ATOM 899 C C . ASP A 1 113 ? -0.364 -5.834 -6.866 1.00 87.81 113 ASP A C 1
ATOM 901 O O . ASP A 1 113 ? 0.341 -6.822 -6.663 1.00 87.81 113 ASP A O 1
ATOM 905 N N . GLN A 1 114 ? 0.124 -4.623 -7.134 1.00 92.56 114 GLN A N 1
ATOM 906 C CA . GLN A 1 114 ? 1.528 -4.280 -7.341 1.00 92.56 114 GLN A CA 1
ATOM 907 C C . GLN A 1 114 ? 2.142 -3.581 -6.116 1.00 92.56 114 GLN A C 1
ATOM 909 O O . GLN A 1 114 ? 3.228 -3.018 -6.186 1.00 92.56 114 GLN A O 1
ATOM 914 N N . ILE A 1 115 ? 1.481 -3.588 -4.957 1.00 91.00 115 ILE A N 1
ATOM 915 C CA . ILE A 1 115 ? 2.064 -3.060 -3.707 1.00 91.00 115 ILE A CA 1
ATOM 916 C C . ILE A 1 115 ? 3.162 -3.982 -3.162 1.00 91.00 115 ILE A C 1
ATOM 918 O O . ILE A 1 115 ? 4.076 -3.529 -2.474 1.00 91.00 115 ILE A O 1
ATOM 922 N N . ILE A 1 116 ? 3.112 -5.269 -3.494 1.00 89.62 116 ILE A N 1
ATOM 923 C CA . ILE A 1 116 ? 4.126 -6.239 -3.083 1.00 89.62 116 ILE A CA 1
ATOM 924 C C . ILE A 1 116 ? 5.348 -6.095 -3.995 1.00 89.62 116 ILE A C 1
ATOM 926 O O . ILE A 1 116 ? 5.217 -6.211 -5.214 1.00 89.62 116 ILE A O 1
ATOM 930 N N . PHE A 1 117 ? 6.533 -5.887 -3.414 1.00 92.19 117 PHE A N 1
ATOM 931 C CA . PHE A 1 117 ? 7.785 -5.682 -4.150 1.00 92.19 117 PHE A CA 1
ATOM 932 C C . PHE A 1 117 ? 8.056 -6.807 -5.151 1.00 92.19 117 PHE A C 1
ATOM 934 O O . PHE A 1 117 ? 8.266 -6.537 -6.329 1.00 92.19 117 PHE A O 1
ATOM 941 N N . ASN A 1 118 ? 7.946 -8.065 -4.719 1.00 92.06 118 ASN A N 1
ATOM 942 C CA . ASN A 1 118 ? 8.197 -9.212 -5.595 1.00 92.06 118 ASN A CA 1
ATOM 943 C C . ASN A 1 118 ? 7.246 -9.258 -6.799 1.00 92.06 118 ASN A C 1
ATOM 945 O O . ASN A 1 118 ? 7.675 -9.632 -7.883 1.00 92.06 118 ASN A O 1
ATOM 949 N N . ARG A 1 119 ? 5.984 -8.828 -6.643 1.00 92.12 119 ARG A N 1
ATOM 950 C CA . ARG A 1 119 ? 5.035 -8.757 -7.766 1.00 92.12 119 ARG A CA 1
ATOM 951 C C . ARG A 1 119 ? 5.412 -7.655 -8.754 1.00 92.12 119 ARG A C 1
ATOM 953 O O . ARG A 1 119 ? 5.368 -7.886 -9.960 1.00 92.12 119 ARG A O 1
ATOM 960 N N . ARG A 1 120 ? 5.858 -6.495 -8.251 1.00 93.94 120 ARG A N 1
ATOM 961 C CA . ARG A 1 120 ? 6.397 -5.423 -9.106 1.00 93.94 120 ARG A CA 1
ATOM 962 C C . ARG A 1 120 ? 7.619 -5.886 -9.874 1.00 93.94 120 ARG A C 1
ATOM 964 O O . ARG A 1 120 ? 7.685 -5.688 -11.080 1.00 93.94 120 ARG A O 1
ATOM 971 N N . LEU A 1 121 ? 8.566 -6.510 -9.183 1.00 95.69 121 LEU A N 1
ATOM 972 C CA . LEU A 1 121 ? 9.793 -7.001 -9.793 1.00 95.69 121 LEU A CA 1
ATOM 973 C C . LEU A 1 121 ? 9.491 -8.046 -10.871 1.00 95.69 121 LEU A C 1
ATOM 975 O O . LEU A 1 121 ? 9.991 -7.948 -11.989 1.00 95.69 121 LEU A O 1
ATOM 979 N N . GLU A 1 122 ? 8.616 -9.002 -10.563 1.00 95.06 122 GLU A N 1
ATOM 980 C CA . GLU A 1 122 ? 8.205 -10.045 -11.501 1.00 95.06 122 GLU A CA 1
ATOM 981 C C . GLU A 1 122 ? 7.531 -9.475 -12.755 1.00 95.06 122 GLU A C 1
ATOM 983 O O . GLU A 1 122 ? 7.727 -10.012 -13.844 1.00 95.06 122 GLU A O 1
ATOM 988 N N . SER A 1 123 ? 6.818 -8.349 -12.644 1.00 95.12 123 SER A N 1
ATOM 989 C CA . SER A 1 123 ? 6.180 -7.703 -13.798 1.00 95.12 123 SER A CA 1
ATOM 990 C C . SER A 1 123 ? 7.169 -7.268 -14.893 1.00 95.12 123 SER A C 1
ATOM 992 O O . SER A 1 123 ? 6.783 -7.174 -16.054 1.00 95.12 123 SER A O 1
ATOM 994 N N . PHE A 1 124 ? 8.445 -7.054 -14.555 1.00 94.31 124 PHE A N 1
ATOM 995 C CA . PHE A 1 124 ? 9.495 -6.673 -15.507 1.00 94.31 124 PHE A CA 1
ATOM 996 C C . PHE A 1 124 ? 10.252 -7.861 -16.114 1.00 94.31 124 PHE A C 1
ATOM 998 O O . PHE A 1 124 ? 11.142 -7.661 -16.945 1.00 94.31 124 PHE A O 1
ATOM 1005 N N . LYS A 1 125 ? 9.935 -9.099 -15.716 1.00 94.06 125 LYS A N 1
ATOM 1006 C CA . LYS A 1 125 ? 10.662 -10.292 -16.158 1.00 94.06 125 LYS A CA 1
ATOM 1007 C C . LYS A 1 125 ? 10.636 -10.421 -17.685 1.00 94.06 125 LYS A C 1
ATOM 1009 O O . LYS A 1 125 ? 9.580 -10.594 -18.283 1.00 94.06 125 LYS A O 1
ATOM 1014 N N . GLY A 1 126 ? 11.819 -10.384 -18.300 1.00 89.31 126 GLY A N 1
ATOM 1015 C CA . GLY A 1 126 ? 11.980 -10.485 -19.754 1.00 89.31 126 GLY A CA 1
ATOM 1016 C C . GLY A 1 126 ? 11.638 -9.207 -20.530 1.00 89.31 126 GLY A C 1
ATOM 1017 O O . GLY A 1 126 ? 11.587 -9.261 -21.753 1.00 89.31 126 GLY A O 1
ATOM 1018 N N . ILE A 1 127 ? 11.404 -8.084 -19.840 1.00 91.12 127 ILE A N 1
ATOM 1019 C CA . ILE A 1 127 ? 11.100 -6.781 -20.452 1.00 91.12 127 ILE A CA 1
ATOM 1020 C C . ILE A 1 127 ? 12.323 -5.857 -20.433 1.00 91.12 127 ILE A C 1
ATOM 1022 O O . ILE A 1 127 ? 12.615 -5.215 -21.436 1.00 91.12 127 ILE A O 1
ATOM 1026 N N . ILE A 1 128 ? 13.024 -5.804 -19.300 1.00 90.62 128 ILE A N 1
ATOM 1027 C CA . ILE A 1 128 ? 14.265 -5.041 -19.092 1.00 90.62 128 ILE A CA 1
ATOM 1028 C C . ILE A 1 128 ? 15.281 -5.906 -18.336 1.00 90.62 128 ILE A C 1
ATOM 1030 O O . ILE A 1 128 ? 14.927 -6.960 -17.791 1.00 90.62 128 ILE A O 1
ATOM 1034 N N . GLU A 1 129 ? 16.540 -5.475 -18.299 1.00 91.69 129 GLU A N 1
ATOM 1035 C CA . GLU A 1 129 ? 17.600 -6.150 -17.547 1.00 91.69 129 GLU A CA 1
ATOM 1036 C C . GLU A 1 129 ? 17.249 -6.278 -16.057 1.00 91.69 129 GLU A C 1
ATOM 1038 O O . GLU A 1 129 ? 16.635 -5.394 -15.460 1.00 91.69 129 GLU A O 1
ATOM 1043 N N . ALA A 1 130 ? 17.661 -7.381 -15.423 1.00 90.62 130 ALA A N 1
ATOM 1044 C CA . ALA A 1 130 ? 17.278 -7.697 -14.044 1.00 90.62 130 ALA A CA 1
ATOM 1045 C C . ALA A 1 130 ? 17.716 -6.624 -13.029 1.00 90.62 130 ALA A C 1
ATOM 1047 O O . ALA A 1 130 ? 16.971 -6.294 -12.108 1.00 90.62 130 ALA A O 1
ATOM 1048 N N . THR A 1 131 ? 18.904 -6.050 -13.221 1.00 90.38 131 THR A N 1
ATOM 1049 C CA . THR A 1 131 ? 19.438 -4.958 -12.394 1.00 90.38 131 THR A CA 1
ATOM 1050 C C . THR A 1 131 ? 18.610 -3.682 -12.545 1.00 90.38 131 THR A C 1
ATOM 1052 O O . THR A 1 131 ? 18.315 -3.016 -11.550 1.00 90.38 131 THR A O 1
ATOM 1055 N N . ALA A 1 132 ? 18.183 -3.359 -13.771 1.00 89.94 132 ALA A N 1
ATOM 1056 C CA . ALA A 1 132 ? 17.285 -2.244 -14.040 1.00 89.94 132 ALA A CA 1
ATOM 1057 C C . ALA A 1 132 ? 15.894 -2.489 -13.436 1.00 89.94 132 ALA A C 1
ATOM 1059 O O . ALA A 1 132 ? 15.372 -1.632 -12.725 1.00 89.94 132 ALA A O 1
ATOM 1060 N N . ALA A 1 133 ? 15.333 -3.685 -13.634 1.00 92.31 133 ALA A N 1
ATOM 1061 C CA . ALA A 1 133 ? 14.050 -4.106 -13.077 1.00 92.31 133 ALA A CA 1
ATOM 1062 C C . ALA A 1 133 ? 13.987 -3.949 -11.556 1.00 92.31 133 ALA A C 1
ATOM 1064 O O . ALA A 1 133 ? 13.010 -3.410 -11.035 1.00 92.31 133 ALA A O 1
ATOM 1065 N N . GLU A 1 134 ? 15.034 -4.371 -10.845 1.00 92.38 134 GLU A N 1
ATOM 1066 C CA . GLU A 1 134 ? 15.116 -4.235 -9.393 1.00 92.38 134 GLU A CA 1
ATOM 1067 C C . GLU A 1 134 ? 15.063 -2.769 -8.962 1.00 92.38 134 GLU A C 1
ATOM 1069 O O . GLU A 1 134 ? 14.212 -2.393 -8.156 1.00 92.38 134 GLU A O 1
ATOM 1074 N N . LYS A 1 135 ? 15.898 -1.914 -9.562 1.00 90.62 135 LYS A N 1
ATOM 1075 C CA . LYS A 1 135 ? 15.955 -0.480 -9.237 1.00 90.62 135 LYS A CA 1
ATOM 1076 C C . LYS A 1 135 ? 14.656 0.254 -9.555 1.00 90.62 135 LYS A C 1
ATOM 1078 O O . LYS A 1 135 ? 14.271 1.181 -8.845 1.00 90.62 135 LYS A O 1
ATOM 1083 N N . VAL A 1 136 ? 13.969 -0.154 -10.613 1.00 91.06 136 VAL A N 1
ATOM 1084 C CA . VAL A 1 136 ? 12.679 0.415 -11.009 1.00 91.06 136 VAL A CA 1
ATOM 1085 C C . VAL A 1 136 ? 11.562 -0.049 -10.065 1.00 91.06 136 VAL A C 1
ATOM 1087 O O . VAL A 1 136 ? 10.761 0.765 -9.596 1.00 91.06 136 VAL A O 1
ATOM 1090 N N . ALA A 1 137 ? 11.537 -1.334 -9.705 1.00 93.38 137 ALA A N 1
ATOM 1091 C CA . ALA A 1 137 ? 10.583 -1.886 -8.745 1.00 93.38 137 ALA A CA 1
ATOM 1092 C C . ALA A 1 137 ? 10.779 -1.325 -7.322 1.00 93.38 137 ALA A C 1
ATOM 1094 O O . ALA A 1 137 ? 9.794 -1.119 -6.600 1.00 93.38 137 ALA A O 1
ATOM 1095 N N . GLU A 1 138 ? 12.026 -1.028 -6.938 1.00 92.56 138 GLU A N 1
ATOM 1096 C CA . GLU A 1 138 ? 12.405 -0.336 -5.697 1.00 92.56 138 GLU A CA 1
ATOM 1097 C C . GLU A 1 138 ? 11.792 1.064 -5.604 1.00 92.56 138 GLU A C 1
ATOM 1099 O O . GLU A 1 138 ? 11.398 1.488 -4.519 1.00 92.56 138 GLU A O 1
ATOM 1104 N N . GLN A 1 139 ? 11.649 1.761 -6.734 1.00 91.12 139 GLN A N 1
ATOM 1105 C CA . GLN A 1 139 ? 10.975 3.061 -6.811 1.00 91.12 139 GLN A CA 1
ATOM 1106 C C . GLN A 1 139 ? 9.441 2.943 -6.818 1.00 91.12 139 GLN A C 1
ATOM 1108 O O . GLN A 1 139 ? 8.732 3.946 -6.837 1.00 91.12 139 GLN A O 1
ATOM 1113 N N . GLY A 1 140 ? 8.893 1.726 -6.787 1.00 93.00 140 GLY A N 1
ATOM 1114 C CA . GLY A 1 140 ? 7.449 1.501 -6.752 1.00 93.00 140 GLY A CA 1
ATOM 1115 C C . GLY A 1 140 ? 6.785 1.383 -8.119 1.00 93.00 140 GLY A C 1
ATOM 1116 O O . GLY A 1 140 ? 5.559 1.476 -8.199 1.00 93.00 140 GLY A O 1
ATOM 1117 N N . PHE A 1 141 ? 7.556 1.198 -9.189 1.00 93.75 141 PHE A N 1
ATOM 1118 C CA . PHE A 1 141 ? 7.021 0.998 -10.532 1.00 93.75 141 PHE A CA 1
ATOM 1119 C C . PHE A 1 141 ? 6.785 -0.478 -10.839 1.00 93.75 141 PHE A C 1
ATOM 1121 O O . PHE A 1 141 ? 7.474 -1.349 -10.319 1.00 93.75 141 PHE A O 1
ATOM 1128 N N . HIS A 1 142 ? 5.812 -0.747 -11.701 1.00 94.25 142 HIS A N 1
ATOM 1129 C CA . HIS A 1 142 ? 5.563 -2.057 -12.296 1.00 94.25 142 HIS A CA 1
ATOM 1130 C C . HIS A 1 142 ? 5.326 -1.896 -13.799 1.00 94.25 142 HIS A C 1
ATOM 1132 O O . HIS A 1 142 ? 4.912 -0.824 -14.249 1.00 94.25 142 HIS A O 1
ATOM 1138 N N . PHE A 1 143 ? 5.536 -2.959 -14.567 1.00 94.06 143 PHE A N 1
ATOM 1139 C CA . PHE A 1 143 ? 5.168 -3.012 -15.976 1.00 94.06 143 PHE A CA 1
ATOM 1140 C C . PHE A 1 143 ? 3.642 -3.007 -16.130 1.00 94.06 143 PHE A C 1
ATOM 1142 O O . PHE A 1 143 ? 2.941 -3.757 -15.446 1.00 94.06 143 PHE A O 1
ATOM 1149 N N . ASP A 1 144 ? 3.112 -2.161 -17.011 1.00 88.69 144 ASP A N 1
ATOM 1150 C CA . ASP A 1 144 ? 1.664 -2.023 -17.237 1.00 88.69 144 ASP A CA 1
ATOM 1151 C C . ASP A 1 144 ? 1.175 -2.686 -18.542 1.00 88.69 144 ASP A C 1
ATOM 1153 O O . ASP A 1 144 ? 0.013 -2.531 -18.919 1.00 88.69 144 ASP A O 1
ATOM 1157 N N . GLY A 1 145 ? 2.043 -3.445 -19.222 1.00 82.94 145 GLY A N 1
ATOM 1158 C CA . GLY A 1 145 ? 1.710 -4.187 -20.442 1.00 82.94 145 GLY A CA 1
ATOM 1159 C C . GLY A 1 145 ? 1.896 -3.411 -21.748 1.00 82.94 145 GLY A C 1
ATOM 1160 O O . GLY A 1 145 ? 1.815 -4.017 -22.811 1.00 82.94 145 GLY A O 1
ATOM 1161 N N . SER A 1 146 ? 2.168 -2.100 -21.701 1.00 77.88 146 SER A N 1
ATOM 1162 C CA . SER A 1 146 ? 2.175 -1.226 -22.892 1.00 77.88 146 SER A CA 1
ATOM 1163 C C . SER A 1 146 ? 3.539 -0.589 -23.184 1.00 77.88 146 SER A C 1
ATOM 1165 O O . SER A 1 146 ? 3.613 0.594 -23.513 1.00 77.88 146 SER A O 1
ATOM 1167 N N . CYS A 1 147 ? 4.635 -1.343 -23.020 1.00 82.06 147 CYS A N 1
ATOM 1168 C CA . CYS A 1 147 ? 6.007 -0.800 -23.079 1.00 82.06 147 CYS A CA 1
ATOM 1169 C C . CYS A 1 147 ? 6.198 0.425 -22.162 1.00 82.06 147 CYS A C 1
ATOM 1171 O O . CYS A 1 147 ? 6.979 1.336 -22.456 1.00 82.06 147 CYS A O 1
ATOM 1173 N N . SER A 1 148 ? 5.459 0.443 -21.055 1.00 88.69 148 SER A N 1
ATOM 1174 C CA . SER A 1 148 ? 5.454 1.497 -20.053 1.00 88.69 148 SER A CA 1
ATOM 1175 C C . SER A 1 148 ? 5.480 0.903 -18.654 1.00 88.69 148 SER A C 1
ATOM 1177 O O . SER A 1 148 ? 5.190 -0.277 -18.435 1.00 88.69 148 SER A O 1
ATOM 1179 N N . ALA A 1 149 ? 5.867 1.741 -17.703 1.00 92.12 149 ALA A N 1
ATOM 1180 C CA . ALA A 1 149 ? 5.789 1.431 -16.292 1.00 92.12 149 ALA A CA 1
ATOM 1181 C C . ALA A 1 149 ? 4.884 2.428 -15.588 1.00 92.12 149 ALA A C 1
ATOM 1183 O O . ALA A 1 149 ? 4.852 3.606 -15.935 1.00 92.12 149 ALA A O 1
ATOM 1184 N N . SER A 1 150 ? 4.187 1.962 -14.562 1.00 93.38 150 SER A N 1
ATOM 1185 C CA . SER A 1 150 ? 3.305 2.790 -13.750 1.00 93.38 150 SER A CA 1
ATOM 1186 C C . SER A 1 150 ? 3.645 2.644 -12.271 1.00 93.38 150 SER A C 1
ATOM 1188 O O . SER A 1 150 ? 3.952 1.552 -11.795 1.00 93.38 150 SER A O 1
ATOM 1190 N N . CYS A 1 151 ? 3.603 3.745 -11.521 1.00 93.88 151 CYS A N 1
ATOM 1191 C CA . CYS A 1 151 ? 3.773 3.698 -10.073 1.00 93.88 151 CYS A CA 1
ATOM 1192 C C . CYS A 1 151 ? 2.555 3.022 -9.423 1.00 93.88 151 CYS A C 1
ATOM 1194 O O . CYS A 1 151 ? 1.417 3.455 -9.621 1.00 93.88 151 CYS A O 1
ATOM 1196 N N . CYS A 1 152 ? 2.781 2.010 -8.581 1.00 93.50 152 CYS A N 1
ATOM 1197 C CA . CYS A 1 152 ? 1.709 1.246 -7.936 1.00 93.50 152 CYS A CA 1
ATOM 1198 C C . CYS A 1 152 ? 0.856 2.081 -6.966 1.00 93.50 152 CYS A C 1
ATOM 1200 O O . CYS A 1 152 ? -0.285 1.721 -6.661 1.00 93.50 152 CYS A O 1
ATOM 1202 N N . HIS A 1 153 ? 1.404 3.193 -6.466 1.00 94.56 153 HIS A N 1
ATOM 1203 C CA . HIS A 1 153 ? 0.711 4.106 -5.567 1.00 94.56 153 HIS A CA 1
ATOM 1204 C C . HIS A 1 153 ? 0.034 5.249 -6.326 1.00 94.56 153 HIS A C 1
ATOM 1206 O O . HIS A 1 153 ? -1.190 5.284 -6.401 1.00 94.56 153 HIS A O 1
ATOM 1212 N N . CYS A 1 154 ? 0.812 6.162 -6.916 1.00 93.25 154 CYS A N 1
ATOM 1213 C CA . CYS A 1 154 ? 0.270 7.383 -7.517 1.00 93.25 154 CYS A CA 1
ATOM 1214 C C . CYS A 1 154 ? -0.174 7.239 -8.978 1.00 93.25 154 CYS A C 1
ATOM 1216 O O . CYS A 1 154 ? -0.686 8.202 -9.541 1.00 93.25 154 CYS A O 1
ATOM 1218 N N . GLY A 1 155 ? 0.052 6.083 -9.612 1.00 92.38 155 GLY A N 1
ATOM 1219 C CA . GLY A 1 155 ? -0.332 5.845 -11.005 1.00 92.38 155 GLY A CA 1
ATOM 1220 C C . GLY A 1 155 ? 0.450 6.664 -12.034 1.00 92.38 155 GLY A C 1
ATOM 1221 O O . GLY A 1 155 ? 0.070 6.665 -13.200 1.00 92.38 155 GLY A O 1
ATOM 1222 N N . PHE A 1 156 ? 1.522 7.365 -11.638 1.00 91.75 156 PHE A N 1
ATOM 1223 C CA . PHE A 1 156 ? 2.375 8.070 -12.594 1.00 91.75 156 PHE A CA 1
ATOM 1224 C C . PHE A 1 156 ? 2.940 7.075 -13.609 1.00 91.75 156 PHE A C 1
ATOM 1226 O O . PHE A 1 156 ? 3.497 6.052 -13.207 1.00 91.75 156 PHE A O 1
ATOM 1233 N N . ARG A 1 157 ? 2.804 7.394 -14.897 1.00 90.06 157 ARG A N 1
ATOM 1234 C CA . ARG A 1 157 ? 3.192 6.528 -16.007 1.00 90.06 157 ARG A CA 1
ATOM 1235 C C . ARG A 1 157 ? 4.451 7.050 -16.687 1.00 90.06 157 ARG A C 1
ATOM 1237 O O . ARG A 1 157 ? 4.530 8.222 -17.044 1.00 90.06 157 ARG A O 1
ATOM 1244 N N . VAL A 1 158 ? 5.408 6.157 -16.889 1.00 87.12 158 VAL A N 1
ATOM 1245 C CA . VAL A 1 158 ? 6.630 6.374 -17.659 1.00 87.12 158 VAL A CA 1
ATOM 1246 C C . VAL A 1 158 ? 6.495 5.602 -18.960 1.00 87.12 158 VAL A C 1
ATOM 1248 O O . VAL A 1 158 ? 6.336 4.381 -18.961 1.00 87.12 158 VAL A O 1
ATOM 1251 N N . GLU A 1 159 ? 6.533 6.324 -20.072 1.00 83.25 159 GLU A N 1
ATOM 1252 C CA . GLU A 1 159 ? 6.555 5.731 -21.406 1.00 83.25 159 GLU A CA 1
ATOM 1253 C C . GLU A 1 159 ? 7.987 5.377 -21.817 1.00 83.25 159 GLU A C 1
ATOM 1255 O O . GLU A 1 159 ? 8.934 6.011 -21.356 1.00 83.25 159 GLU A O 1
ATOM 1260 N N . LYS A 1 160 ? 8.129 4.405 -22.729 1.00 79.31 160 LYS A N 1
ATOM 1261 C CA . LYS A 1 160 ? 9.411 3.959 -23.306 1.00 79.31 160 LYS A CA 1
ATOM 1262 C C . LYS A 1 160 ? 10.384 3.428 -22.250 1.00 79.31 160 LYS A C 1
ATOM 1264 O O . LYS A 1 160 ? 11.351 4.086 -21.874 1.00 79.31 160 LYS A O 1
ATOM 1269 N N . LEU A 1 161 ? 10.122 2.199 -21.812 1.00 81.56 161 LEU A N 1
ATOM 1270 C CA . LEU A 1 161 ? 11.023 1.449 -20.935 1.00 81.56 161 LEU A CA 1
ATOM 1271 C C . LEU A 1 161 ? 12.443 1.379 -21.506 1.00 81.56 161 LEU A C 1
ATOM 1273 O O . LEU A 1 161 ? 12.644 1.275 -22.714 1.00 81.56 161 LEU A O 1
ATOM 1277 N N . THR A 1 162 ? 13.417 1.446 -20.609 1.00 81.31 162 THR A N 1
ATOM 1278 C CA . THR A 1 162 ? 14.842 1.557 -20.919 1.00 81.31 162 THR A CA 1
ATOM 1279 C C . THR A 1 162 ? 15.643 0.917 -19.795 1.00 81.31 162 THR A C 1
ATOM 1281 O O . THR A 1 162 ? 15.268 1.039 -18.629 1.00 81.31 162 THR A O 1
ATOM 1284 N N . ASP A 1 163 ? 16.763 0.279 -20.121 1.00 82.12 163 ASP A N 1
ATOM 1285 C CA . ASP A 1 163 ? 17.689 -0.263 -19.117 1.00 82.12 163 ASP A CA 1
ATOM 1286 C C . ASP A 1 163 ? 18.548 0.839 -18.464 1.00 82.12 163 ASP A C 1
ATOM 1288 O O . ASP A 1 163 ? 19.192 0.626 -17.439 1.00 82.12 163 ASP A O 1
ATOM 1292 N N . ARG A 1 164 ? 18.549 2.055 -19.033 1.00 81.69 164 ARG A N 1
ATOM 1293 C CA . ARG A 1 164 ? 19.358 3.188 -18.558 1.00 81.69 164 ARG A CA 1
ATOM 1294 C C . ARG A 1 164 ? 18.747 3.824 -17.312 1.00 81.69 164 ARG A C 1
ATOM 1296 O O . ARG A 1 164 ? 17.852 4.666 -17.412 1.00 81.69 164 ARG A O 1
ATOM 1303 N N . LEU A 1 165 ? 19.254 3.451 -16.139 1.00 72.44 165 LEU A N 1
ATOM 1304 C CA . LEU A 1 165 ? 18.787 3.913 -14.824 1.00 72.44 165 LEU A CA 1
ATOM 1305 C C . LEU A 1 165 ? 18.719 5.441 -14.680 1.00 72.44 165 LEU A C 1
ATOM 1307 O O . LEU A 1 165 ? 17.851 5.960 -13.983 1.00 72.44 165 LEU A O 1
ATOM 1311 N N . GLU A 1 166 ? 19.586 6.185 -15.364 1.00 72.44 166 GLU A N 1
ATOM 1312 C CA . GLU A 1 166 ? 19.623 7.651 -15.313 1.00 72.44 166 GLU A CA 1
ATOM 1313 C C . GLU A 1 166 ? 18.369 8.295 -15.922 1.00 72.44 166 GLU A C 1
ATOM 1315 O O . GLU A 1 166 ? 18.054 9.452 -15.629 1.00 72.44 166 GLU A O 1
ATOM 1320 N N . GLN A 1 167 ? 17.652 7.553 -16.771 1.00 71.88 167 GLN A N 1
ATOM 1321 C CA . GLN A 1 167 ? 16.389 7.969 -17.382 1.00 71.88 167 GLN A CA 1
ATOM 1322 C C . GLN A 1 167 ? 15.189 7.709 -16.456 1.00 71.88 167 GLN A C 1
ATOM 1324 O O . GLN A 1 167 ? 14.122 8.280 -16.667 1.00 71.88 167 GLN A O 1
ATOM 1329 N N . TRP A 1 168 ? 15.388 6.946 -15.377 1.00 68.00 168 TRP A N 1
ATOM 1330 C CA . TRP A 1 168 ? 14.405 6.645 -14.334 1.00 68.00 168 TRP A CA 1
ATOM 1331 C C . TRP A 1 168 ? 14.522 7.572 -13.121 1.00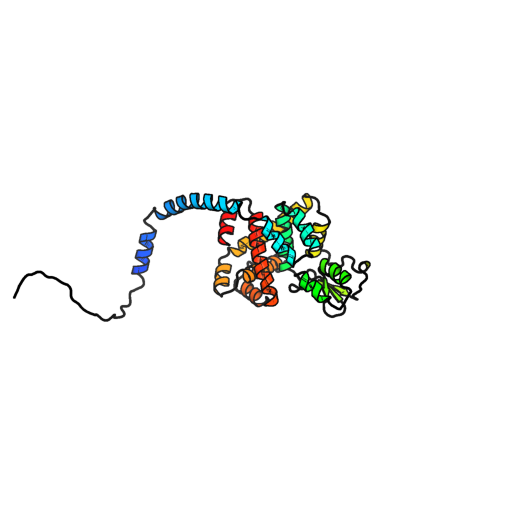 68.00 168 TRP A C 1
ATOM 1333 O O . TRP A 1 168 ? 14.328 7.139 -11.984 1.00 68.00 168 TRP A O 1
ATOM 1343 N N . LYS A 1 169 ? 14.852 8.856 -13.332 1.00 63.16 169 LYS A N 1
ATOM 1344 C CA . LYS A 1 169 ? 14.755 9.872 -12.264 1.00 63.16 169 LYS A CA 1
ATOM 1345 C C . LYS A 1 169 ? 13.372 9.776 -11.598 1.00 63.16 169 LYS A C 1
ATOM 1347 O O . LYS A 1 169 ? 12.428 9.419 -12.293 1.00 63.16 169 LYS A O 1
ATOM 1352 N N . PRO A 1 170 ? 13.225 10.081 -10.294 1.00 61.53 170 PRO A N 1
ATOM 1353 C CA . PRO A 1 170 ? 11.990 9.825 -9.554 1.00 61.53 170 PRO A CA 1
ATOM 1354 C C . PRO A 1 170 ? 10.814 10.594 -10.164 1.00 61.53 170 PRO A C 1
ATOM 1356 O O . PRO A 1 170 ? 10.588 11.771 -9.887 1.00 61.53 170 PRO A O 1
ATOM 1359 N N . LEU A 1 171 ? 10.078 9.906 -11.028 1.00 75.19 171 LEU A N 1
ATOM 1360 C CA . LEU A 1 171 ? 8.961 10.419 -11.798 1.00 75.19 171 LEU A CA 1
ATOM 1361 C C . LEU A 1 171 ? 7.678 10.049 -11.051 1.00 75.19 171 LEU A C 1
ATOM 1363 O O . LEU A 1 171 ? 6.997 9.085 -11.370 1.00 75.19 171 LEU A O 1
ATOM 1367 N N . HIS A 1 172 ? 7.358 10.788 -9.996 1.00 85.62 172 HIS A N 1
ATOM 1368 C CA . HIS A 1 172 ? 6.107 10.596 -9.268 1.00 85.62 172 HIS A CA 1
ATOM 1369 C C . HIS A 1 172 ? 5.252 11.852 -9.326 1.00 85.62 172 HIS A C 1
ATOM 1371 O O . HIS A 1 172 ? 5.747 12.966 -9.483 1.00 85.62 172 HIS A O 1
ATOM 1377 N N . GLN A 1 173 ? 3.952 11.673 -9.101 1.00 86.44 173 GLN A N 1
ATOM 1378 C CA . GLN A 1 173 ? 3.101 12.787 -8.700 1.00 86.44 173 GLN A CA 1
ATOM 1379 C C . GLN A 1 173 ? 3.637 13.410 -7.389 1.00 86.44 173 GLN A C 1
ATOM 1381 O O . GLN A 1 173 ? 4.056 12.651 -6.506 1.00 86.44 173 GLN A O 1
ATOM 1386 N N . PRO A 1 174 ? 3.581 14.747 -7.212 1.00 79.44 174 PRO A N 1
ATOM 1387 C CA . PRO A 1 174 ? 4.161 15.449 -6.056 1.00 79.44 174 PRO A CA 1
ATOM 1388 C C . PRO A 1 174 ? 3.722 14.934 -4.673 1.00 79.44 174 PRO A C 1
ATOM 1390 O O . PRO A 1 174 ? 4.487 14.995 -3.717 1.00 79.44 174 PRO A O 1
ATOM 1393 N N . ASN A 1 175 ? 2.517 14.368 -4.573 1.00 85.75 175 ASN A N 1
ATOM 1394 C CA . ASN A 1 175 ? 1.932 13.875 -3.319 1.00 85.75 175 ASN A CA 1
ATOM 1395 C C . ASN A 1 175 ? 1.964 12.340 -3.207 1.00 85.75 175 ASN A C 1
ATOM 1397 O O . ASN A 1 175 ? 1.091 11.729 -2.593 1.00 85.75 175 ASN A O 1
ATOM 1401 N N . CYS A 1 176 ? 2.924 11.682 -3.859 1.00 91.44 176 CYS A N 1
ATOM 1402 C CA . CYS A 1 176 ? 3.060 10.233 -3.775 1.00 91.44 176 CYS A CA 1
ATOM 1403 C C . CYS A 1 176 ? 3.598 9.809 -2.398 1.00 91.44 176 CYS A C 1
ATOM 1405 O O . CYS A 1 176 ? 4.793 9.902 -2.140 1.00 91.44 176 CYS A O 1
ATOM 1407 N N . GLU A 1 177 ? 2.723 9.276 -1.546 1.00 91.56 177 GLU A N 1
ATOM 1408 C CA . GLU A 1 177 ? 3.070 8.778 -0.201 1.00 91.56 177 GLU A CA 1
ATOM 1409 C C . GLU A 1 177 ? 4.118 7.647 -0.241 1.00 91.56 177 GLU A C 1
ATOM 1411 O O . GLU A 1 177 ? 4.959 7.554 0.647 1.00 91.56 177 GLU A O 1
ATOM 1416 N N . LEU A 1 178 ? 4.155 6.837 -1.311 1.00 92.31 178 LEU A N 1
ATOM 1417 C CA . LEU A 1 178 ? 5.238 5.866 -1.516 1.00 92.31 178 LEU A CA 1
ATOM 1418 C C . LEU A 1 178 ? 6.592 6.549 -1.750 1.00 92.31 178 LEU A C 1
ATOM 1420 O O . LEU A 1 178 ? 7.581 6.142 -1.152 1.00 92.31 178 LEU A O 1
ATOM 1424 N N . LEU A 1 179 ? 6.649 7.602 -2.572 1.00 90.69 179 LEU A N 1
ATOM 1425 C CA . LEU A 1 179 ? 7.895 8.348 -2.777 1.00 90.69 179 LEU A CA 1
ATOM 1426 C C . LEU A 1 179 ? 8.362 8.994 -1.467 1.00 90.69 179 LEU A C 1
ATOM 1428 O O . LEU A 1 179 ? 9.547 8.932 -1.150 1.00 90.69 179 LEU A O 1
ATOM 1432 N N . GLN A 1 180 ? 7.439 9.588 -0.707 1.00 89.69 180 GLN A N 1
ATOM 1433 C CA . GLN A 1 180 ? 7.743 10.206 0.586 1.00 89.69 180 GLN A CA 1
ATOM 1434 C C . GLN A 1 180 ? 8.317 9.178 1.568 1.00 89.69 180 GLN A C 1
ATOM 1436 O O . GLN A 1 180 ? 9.368 9.424 2.154 1.00 89.69 180 GLN A O 1
ATOM 1441 N N . LEU A 1 181 ? 7.715 7.986 1.658 1.00 90.12 181 LEU A N 1
ATOM 1442 C CA . LEU A 1 181 ? 8.246 6.881 2.456 1.00 90.12 181 LEU A CA 1
ATOM 1443 C C . LEU A 1 181 ? 9.658 6.462 2.017 1.00 90.12 181 LEU A C 1
ATOM 1445 O O . LEU A 1 181 ? 10.539 6.297 2.858 1.00 90.12 181 LEU A O 1
ATOM 1449 N N . LEU A 1 182 ? 9.892 6.282 0.715 1.00 89.06 182 LEU A N 1
ATOM 1450 C CA . LEU A 1 182 ? 11.208 5.879 0.206 1.00 89.06 182 LEU A CA 1
ATOM 1451 C C . LEU A 1 182 ? 12.280 6.931 0.530 1.00 89.06 182 LEU A C 1
ATOM 1453 O O . LEU A 1 182 ? 13.361 6.594 1.010 1.00 89.06 182 LEU A O 1
ATOM 1457 N N . GLN A 1 183 ? 11.953 8.215 0.364 1.00 87.31 183 GLN A N 1
ATOM 1458 C CA . GLN A 1 183 ? 12.834 9.320 0.746 1.00 87.31 183 GLN A CA 1
ATOM 1459 C C . GLN A 1 183 ? 13.088 9.368 2.256 1.00 87.31 183 GLN A C 1
ATOM 1461 O O . GLN A 1 183 ? 14.215 9.648 2.666 1.00 87.31 183 GLN A O 1
ATOM 1466 N N . LEU A 1 184 ? 12.071 9.079 3.074 1.00 86.00 184 LEU A N 1
ATOM 1467 C CA . LEU A 1 184 ? 12.179 8.995 4.529 1.00 86.00 184 LEU A CA 1
ATOM 1468 C C . LEU A 1 184 ? 13.189 7.908 4.937 1.00 86.00 184 LEU A C 1
ATOM 1470 O O . LEU A 1 184 ? 14.070 8.159 5.762 1.00 86.00 184 LEU A O 1
ATOM 1474 N N . ILE A 1 185 ? 13.083 6.720 4.330 1.00 85.94 185 ILE A N 1
ATOM 1475 C CA . ILE A 1 185 ? 13.966 5.571 4.584 1.00 85.94 185 ILE A CA 1
ATOM 1476 C C . ILE A 1 185 ? 15.412 5.886 4.188 1.00 85.94 185 ILE A C 1
ATOM 1478 O O . ILE A 1 185 ? 16.333 5.540 4.930 1.00 85.94 185 ILE A O 1
ATOM 1482 N N . ASP A 1 186 ? 15.620 6.548 3.049 1.00 83.88 186 ASP A N 1
ATOM 1483 C CA . ASP A 1 186 ? 16.965 6.844 2.553 1.00 83.88 186 ASP A CA 1
ATOM 1484 C C . ASP A 1 186 ? 17.634 8.024 3.270 1.00 83.88 186 ASP A C 1
ATOM 1486 O O . ASP A 1 186 ? 18.827 7.962 3.564 1.00 83.88 186 ASP A O 1
ATOM 1490 N N . LYS A 1 187 ? 16.896 9.105 3.556 1.00 78.12 187 LYS A N 1
ATOM 1491 C CA . LYS A 1 187 ? 17.480 10.352 4.080 1.00 78.12 187 LYS A CA 1
ATOM 1492 C C . LYS A 1 187 ? 17.539 10.429 5.603 1.00 78.12 187 LYS A C 1
ATOM 1494 O O . LYS A 1 187 ? 18.301 11.251 6.098 1.00 78.12 187 LYS A O 1
ATOM 1499 N N . LYS A 1 188 ? 16.758 9.617 6.333 1.00 69.25 188 LYS A N 1
ATOM 1500 C CA . LYS A 1 188 ? 16.548 9.736 7.795 1.00 69.25 188 LYS A CA 1
ATOM 1501 C C . LYS A 1 188 ? 16.315 11.205 8.212 1.00 69.25 188 LYS A C 1
ATOM 1503 O O . LYS A 1 188 ? 17.213 11.831 8.775 1.00 69.25 188 LYS A O 1
ATOM 1508 N N . PRO A 1 189 ? 15.142 11.780 7.895 1.00 65.75 189 PRO A N 1
ATOM 1509 C CA . PRO A 1 189 ? 14.892 13.206 8.082 1.00 65.75 189 PRO A CA 1
ATOM 1510 C C . PRO A 1 189 ? 14.966 13.652 9.551 1.00 65.75 189 PRO A C 1
ATOM 1512 O O . PRO A 1 189 ? 14.900 12.821 10.462 1.00 65.75 189 PRO A O 1
ATOM 1515 N N . PRO A 1 190 ? 15.094 14.968 9.806 1.00 66.62 190 PRO A N 1
ATOM 1516 C CA . PRO A 1 190 ? 15.164 15.514 11.155 1.00 66.62 190 PRO A CA 1
ATOM 1517 C C . PRO A 1 190 ? 13.959 15.105 12.012 1.00 66.62 190 PRO A C 1
ATOM 1519 O O . PRO A 1 190 ? 12.827 15.026 11.532 1.00 66.62 190 PRO A O 1
ATOM 1522 N N . ASN A 1 191 ? 14.175 14.949 13.322 1.00 68.00 191 ASN A N 1
ATOM 1523 C CA . ASN A 1 191 ? 13.141 14.520 14.275 1.00 68.00 191 ASN A CA 1
ATOM 1524 C C . ASN A 1 191 ? 11.849 15.367 14.236 1.00 68.00 191 ASN A C 1
ATOM 1526 O O . ASN A 1 191 ? 10.779 14.856 14.555 1.00 68.00 191 ASN A O 1
ATOM 1530 N N . ALA A 1 192 ? 11.932 16.647 13.855 1.00 67.25 192 ALA A N 1
ATOM 1531 C CA . ALA A 1 192 ? 10.776 17.540 13.766 1.00 67.25 192 ALA A CA 1
ATOM 1532 C C . ALA A 1 192 ? 9.830 17.200 12.596 1.00 67.25 192 ALA A C 1
ATOM 1534 O O . ALA A 1 192 ? 8.613 17.253 12.768 1.00 67.25 192 ALA A O 1
ATOM 1535 N N . GLU A 1 193 ? 10.369 16.808 11.437 1.00 70.56 193 GLU A N 1
ATOM 1536 C CA . GLU A 1 193 ? 9.573 16.367 10.280 1.00 70.56 193 GLU A CA 1
ATOM 1537 C C . GLU A 1 193 ? 8.901 15.022 10.580 1.00 70.56 193 GLU A C 1
ATOM 1539 O O . GLU A 1 193 ? 7.695 14.865 10.395 1.00 70.56 193 GLU A O 1
ATOM 1544 N N . ILE A 1 194 ? 9.655 14.102 11.195 1.00 75.81 194 ILE A N 1
ATOM 1545 C CA . ILE A 1 194 ? 9.142 12.811 11.670 1.00 75.81 194 ILE A CA 1
ATOM 1546 C C . ILE A 1 194 ? 7.992 13.012 12.674 1.00 75.81 194 ILE A C 1
ATOM 1548 O O . ILE A 1 194 ? 7.014 12.271 12.645 1.00 75.81 194 ILE A O 1
ATOM 1552 N N . ALA A 1 195 ? 8.066 14.019 13.549 1.00 75.19 195 ALA A N 1
ATOM 1553 C CA . ALA A 1 195 ? 7.016 14.291 14.532 1.00 75.19 195 ALA A CA 1
ATOM 1554 C C . ALA A 1 195 ? 5.706 14.808 13.902 1.00 75.19 195 ALA A C 1
ATOM 1556 O O . ALA A 1 195 ? 4.618 14.467 14.376 1.00 75.19 195 ALA A O 1
ATOM 1557 N N . ALA A 1 196 ? 5.787 15.617 12.841 1.00 77.44 196 ALA A N 1
ATOM 1558 C CA . ALA A 1 196 ? 4.606 16.099 12.124 1.00 77.44 196 ALA A CA 1
ATOM 1559 C C . ALA A 1 196 ? 3.888 14.948 11.399 1.00 77.44 196 ALA A C 1
ATOM 1561 O O . ALA A 1 196 ? 2.671 14.782 11.555 1.00 77.44 196 ALA A O 1
ATOM 1562 N N . ASP A 1 197 ? 4.653 14.110 10.697 1.00 81.94 197 ASP A N 1
ATOM 1563 C CA . ASP A 1 197 ? 4.145 12.899 10.049 1.00 81.94 197 ASP A CA 1
ATOM 1564 C C . ASP A 1 197 ? 3.569 11.920 11.075 1.00 81.94 197 ASP A C 1
ATOM 1566 O O . ASP A 1 197 ? 2.474 11.387 10.883 1.00 81.94 197 ASP A O 1
ATOM 1570 N N . ALA A 1 198 ? 4.238 11.746 12.220 1.00 81.62 198 ALA A N 1
ATOM 1571 C CA . ALA A 1 198 ? 3.752 10.889 13.297 1.00 81.62 198 ALA A CA 1
ATOM 1572 C C . ALA A 1 198 ? 2.359 11.323 13.752 1.00 81.62 198 ALA A C 1
ATOM 1574 O O . ALA A 1 198 ? 1.448 10.503 13.810 1.00 81.62 198 ALA A O 1
ATOM 1575 N N . LYS A 1 199 ? 2.143 12.623 13.979 1.00 82.06 199 LYS A N 1
ATOM 1576 C CA . LYS A 1 199 ? 0.837 13.147 14.398 1.00 82.06 199 LYS A CA 1
ATOM 1577 C C . LYS A 1 199 ? -0.248 12.954 13.330 1.00 82.06 199 LYS A C 1
ATOM 1579 O O . LYS A 1 199 ? -1.387 12.617 13.669 1.00 82.06 199 LYS A O 1
ATOM 1584 N N . LYS A 1 200 ? 0.080 13.161 12.046 1.00 85.19 200 LYS A N 1
ATOM 1585 C CA . LYS A 1 200 ? -0.828 12.898 10.908 1.00 85.19 200 LYS A CA 1
ATOM 1586 C C . LYS A 1 200 ? -1.267 11.431 10.910 1.00 85.19 200 LYS A C 1
ATOM 1588 O O . LYS A 1 200 ? -2.463 11.144 10.832 1.00 85.19 200 LYS A O 1
ATOM 1593 N N . HIS A 1 201 ? -0.315 10.514 11.038 1.00 86.62 201 HIS A N 1
ATOM 1594 C CA . HIS A 1 201 ? -0.571 9.081 10.969 1.00 86.62 201 HIS A CA 1
ATOM 1595 C C . HIS A 1 201 ? -1.221 8.511 12.235 1.00 86.62 201 HIS A C 1
ATOM 1597 O O . HIS A 1 201 ? -2.129 7.690 12.131 1.00 86.62 201 HIS A O 1
ATOM 1603 N N . GLU A 1 202 ? -0.865 9.002 13.423 1.00 82.94 202 GLU A N 1
ATOM 1604 C CA . GLU A 1 202 ? -1.539 8.664 14.682 1.00 82.94 202 GLU A CA 1
ATOM 1605 C C . GLU A 1 202 ? -3.027 9.020 14.640 1.00 82.94 202 GLU A C 1
ATOM 1607 O O . GLU A 1 202 ? -3.866 8.246 15.105 1.00 82.94 202 GLU A O 1
ATOM 1612 N N . LYS A 1 203 ? -3.383 10.159 14.030 1.00 84.38 203 LYS A N 1
ATOM 1613 C CA . LYS A 1 203 ? -4.786 10.536 13.829 1.00 84.38 203 LYS A CA 1
ATOM 1614 C C . LYS A 1 203 ? -5.522 9.518 12.953 1.00 84.38 203 LYS A C 1
ATOM 1616 O O . LYS A 1 203 ? -6.624 9.111 13.317 1.00 84.38 203 LYS A O 1
ATOM 1621 N N . LEU A 1 204 ? -4.921 9.092 11.839 1.00 86.31 204 LEU A N 1
ATOM 1622 C CA . LEU A 1 204 ? -5.490 8.065 10.956 1.00 86.31 204 LEU A CA 1
ATOM 1623 C C . LEU A 1 204 ? -5.683 6.735 11.700 1.00 86.31 204 LEU A C 1
ATOM 1625 O O . LEU A 1 204 ? -6.769 6.157 11.661 1.00 86.31 204 LEU A O 1
ATOM 1629 N N . ILE A 1 205 ? -4.656 6.277 12.419 1.00 83.00 205 ILE A N 1
ATOM 1630 C CA . ILE A 1 205 ? -4.705 5.036 13.203 1.00 83.00 205 ILE A CA 1
ATOM 1631 C C . ILE A 1 205 ? -5.799 5.130 14.276 1.00 83.00 205 ILE A C 1
ATOM 1633 O O . ILE A 1 205 ? -6.600 4.210 14.426 1.00 83.00 205 ILE A O 1
ATOM 1637 N N . GLY A 1 206 ? -5.901 6.263 14.976 1.00 81.50 206 GLY A N 1
ATOM 1638 C CA . GLY A 1 206 ? -6.948 6.510 15.968 1.00 81.50 206 GLY A CA 1
ATOM 1639 C C . GLY A 1 206 ? -8.363 6.501 15.380 1.00 81.50 206 GLY A C 1
ATOM 1640 O O . GLY A 1 206 ? -9.278 5.946 15.994 1.00 81.50 206 GLY A O 1
ATOM 1641 N N . GLN A 1 207 ? -8.554 7.066 14.183 1.00 84.38 207 GLN A N 1
ATOM 1642 C CA . GLN A 1 207 ? -9.829 7.010 13.459 1.00 84.38 207 GLN A CA 1
ATOM 1643 C C . GLN A 1 207 ? -10.194 5.573 13.076 1.00 84.38 207 GLN A C 1
ATOM 1645 O O . GLN A 1 207 ? -11.326 5.151 13.306 1.00 84.38 207 GLN A O 1
ATOM 1650 N N . LEU A 1 208 ? -9.233 4.811 12.552 1.00 84.50 208 LEU A N 1
ATOM 1651 C CA . LEU A 1 208 ? -9.442 3.421 12.156 1.00 84.50 208 LEU A CA 1
ATOM 1652 C C . LEU A 1 208 ? -9.760 2.526 13.356 1.00 84.50 208 LEU A C 1
ATOM 1654 O O . LEU A 1 208 ? -10.720 1.762 13.308 1.00 84.50 208 LEU A O 1
ATOM 1658 N N . LEU A 1 209 ? -9.029 2.676 14.463 1.00 82.81 209 LEU A N 1
ATOM 1659 C CA . LEU A 1 209 ? -9.324 1.971 15.711 1.00 82.81 209 LEU A CA 1
ATOM 1660 C C . LEU A 1 209 ? -10.716 2.315 16.234 1.00 82.81 209 LEU A C 1
ATOM 1662 O O . LEU A 1 209 ? -11.467 1.420 16.601 1.00 82.81 209 LEU A O 1
ATOM 1666 N N . SER A 1 210 ? -11.085 3.596 16.234 1.00 82.12 210 SER A N 1
ATOM 1667 C CA . SER A 1 210 ? -12.419 4.020 16.671 1.00 82.12 210 SER A CA 1
ATOM 1668 C C . SER A 1 210 ? -13.518 3.396 15.809 1.00 82.12 210 SER A C 1
ATOM 1670 O O . SER A 1 210 ? -14.513 2.927 16.351 1.00 82.12 210 SER A O 1
ATOM 1672 N N . ALA A 1 211 ? -13.312 3.333 14.491 1.00 82.88 211 ALA A N 1
ATOM 1673 C CA . ALA A 1 211 ? -14.255 2.713 13.569 1.00 82.88 211 ALA A CA 1
ATOM 1674 C C . ALA A 1 211 ? -14.350 1.190 13.759 1.00 82.88 211 ALA A C 1
ATOM 1676 O O . ALA A 1 211 ? -15.436 0.635 13.646 1.00 82.88 211 ALA A O 1
ATOM 1677 N N . LEU A 1 212 ? -13.248 0.515 14.106 1.00 83.19 212 LEU A N 1
ATOM 1678 C CA . LEU A 1 212 ? -13.240 -0.926 14.395 1.00 83.19 212 LEU A CA 1
ATOM 1679 C C . LEU A 1 212 ? -14.068 -1.312 15.628 1.00 83.19 212 LEU A C 1
ATOM 1681 O O . LEU A 1 212 ? -14.558 -2.438 15.692 1.00 83.19 212 LEU A O 1
ATOM 1685 N N . PHE A 1 213 ? -14.240 -0.396 16.585 1.00 81.06 213 PHE A N 1
ATOM 1686 C CA . PHE A 1 213 ? -15.094 -0.601 17.762 1.00 81.06 213 PHE A CA 1
ATOM 1687 C C . PHE A 1 213 ? -16.559 -0.214 17.536 1.00 81.06 213 PHE A C 1
ATOM 1689 O O . PHE A 1 213 ? -17.371 -0.359 18.451 1.00 81.06 213 PHE A O 1
ATOM 1696 N N . ASP A 1 214 ? -16.913 0.283 16.351 1.00 81.81 214 ASP A N 1
ATOM 1697 C CA . ASP A 1 214 ? -18.294 0.631 16.045 1.00 81.81 214 ASP A CA 1
ATOM 1698 C C . ASP A 1 214 ? -19.166 -0.642 15.962 1.00 81.81 214 ASP A C 1
ATOM 1700 O O . ASP A 1 214 ? -18.761 -1.622 15.325 1.00 81.81 214 ASP A O 1
ATOM 1704 N N . PRO A 1 215 ? -20.377 -0.663 16.555 1.00 83.31 215 PRO A N 1
ATOM 1705 C CA . PRO A 1 215 ? -21.297 -1.798 16.453 1.00 83.31 215 PRO A CA 1
ATOM 1706 C C . PRO A 1 215 ? -21.576 -2.260 15.013 1.00 83.31 215 PRO A C 1
ATOM 1708 O O . PRO A 1 215 ? -21.817 -3.448 14.781 1.00 83.31 215 PRO A O 1
ATOM 1711 N N . ILE A 1 216 ? -21.496 -1.350 14.035 1.00 84.50 216 ILE A N 1
ATOM 1712 C CA . ILE A 1 216 ? -21.636 -1.650 12.604 1.00 84.50 216 ILE A CA 1
ATOM 1713 C C . ILE A 1 216 ? -20.614 -2.699 12.152 1.00 84.50 216 ILE A C 1
ATOM 1715 O O . ILE A 1 216 ? -20.941 -3.557 11.334 1.00 84.50 216 ILE A O 1
ATOM 1719 N N . VAL A 1 217 ? -19.396 -2.684 12.697 1.00 83.75 217 VAL A N 1
ATOM 1720 C CA . VAL A 1 217 ? -18.348 -3.657 12.361 1.00 83.75 217 VAL A CA 1
ATOM 1721 C C . VAL A 1 217 ? -18.724 -5.056 12.833 1.00 83.75 217 VAL A C 1
ATOM 1723 O O . VAL A 1 217 ? -18.562 -6.016 12.079 1.00 83.75 217 VAL A O 1
ATOM 1726 N N . GLY A 1 218 ? -19.276 -5.179 14.044 1.00 83.00 218 GLY A N 1
ATOM 1727 C CA . GLY A 1 218 ? -19.790 -6.452 14.557 1.00 83.00 218 GLY A CA 1
ATOM 1728 C C . GLY A 1 218 ? -20.916 -7.008 13.683 1.00 83.00 218 GLY A C 1
ATOM 1729 O O . GLY A 1 218 ? -20.914 -8.190 13.342 1.00 83.00 218 GLY A O 1
ATOM 1730 N N . TYR A 1 219 ? -21.823 -6.136 13.237 1.00 87.00 219 TYR A N 1
ATOM 1731 C CA . TYR A 1 219 ? -22.884 -6.502 12.302 1.00 87.00 219 TYR A CA 1
ATOM 1732 C C . TYR A 1 219 ? -22.335 -6.976 10.950 1.00 87.00 219 TYR A C 1
ATOM 1734 O O . TYR A 1 219 ? -22.728 -8.036 10.477 1.00 87.00 219 TYR A O 1
ATOM 1742 N N . VAL A 1 220 ? -21.381 -6.259 10.348 1.00 88.25 220 VAL A N 1
ATOM 1743 C CA . VAL A 1 220 ? -20.758 -6.682 9.080 1.00 88.25 220 VAL A CA 1
ATOM 1744 C C . VAL A 1 220 ? -20.038 -8.023 9.243 1.00 88.25 220 VAL A C 1
ATOM 1746 O O . VAL A 1 220 ? -20.235 -8.918 8.427 1.00 88.25 220 VAL A O 1
ATOM 1749 N N . LYS A 1 221 ? -19.277 -8.222 10.326 1.00 87.12 221 LYS A N 1
ATOM 1750 C CA . LYS A 1 221 ? -18.613 -9.505 10.613 1.00 87.12 221 LYS A CA 1
ATOM 1751 C C . LYS A 1 221 ? -19.596 -10.676 10.744 1.00 87.12 221 LYS A C 1
ATOM 1753 O O . LYS A 1 221 ? -19.244 -11.790 10.369 1.00 87.12 221 LYS A O 1
ATOM 1758 N N . SER A 1 222 ? -20.831 -10.444 11.203 1.00 89.19 222 SER A N 1
ATOM 1759 C CA . SER A 1 222 ? -21.855 -11.500 11.303 1.00 89.19 222 SER A CA 1
ATOM 1760 C C . SER A 1 222 ? -22.271 -12.106 9.952 1.00 89.19 222 SER A C 1
ATOM 1762 O O . SER A 1 222 ? -22.773 -13.225 9.922 1.00 89.19 222 SER A O 1
ATOM 1764 N N . TYR A 1 223 ? -21.984 -11.425 8.835 1.00 89.50 223 TYR A N 1
ATOM 1765 C CA . TYR A 1 223 ? -22.151 -11.958 7.476 1.00 89.50 223 TYR A CA 1
ATOM 1766 C C . TYR A 1 223 ? -21.008 -12.887 7.030 1.00 89.50 223 TYR A C 1
ATOM 1768 O O . TYR A 1 223 ? -21.004 -13.346 5.891 1.00 89.50 223 TYR A O 1
ATOM 1776 N N . GLY A 1 224 ? -20.030 -13.163 7.899 1.00 89.38 224 GLY A N 1
ATOM 1777 C CA . GLY A 1 224 ? -18.915 -14.069 7.615 1.00 89.38 224 GLY A CA 1
ATOM 1778 C C . GLY A 1 224 ? -17.702 -13.415 6.949 1.00 89.38 224 GLY A C 1
ATOM 1779 O O . GLY A 1 224 ? -16.787 -14.124 6.535 1.00 89.38 224 GLY A O 1
ATOM 1780 N N . PHE A 1 225 ? -17.651 -12.082 6.846 1.00 89.94 225 PHE A N 1
ATOM 1781 C CA . PHE A 1 225 ? -16.470 -11.393 6.318 1.00 89.94 225 PHE A CA 1
ATOM 1782 C C . PHE A 1 225 ? -15.273 -11.516 7.266 1.00 89.94 225 PHE A C 1
ATOM 1784 O O . PHE A 1 225 ? -15.409 -11.382 8.486 1.00 89.94 225 PHE A O 1
ATOM 1791 N N . SER A 1 226 ? -14.085 -11.725 6.692 1.00 88.88 226 SER A N 1
ATOM 1792 C CA . SER A 1 226 ? -12.848 -11.833 7.465 1.00 88.88 226 SER A CA 1
ATOM 1793 C C . SER A 1 226 ? -12.485 -10.505 8.139 1.00 88.88 226 SER A C 1
ATOM 1795 O O . SER A 1 226 ? -12.838 -9.423 7.664 1.00 88.88 226 SER A O 1
ATOM 1797 N N . GLU A 1 227 ? -11.737 -10.566 9.245 1.00 86.06 227 GLU A N 1
ATOM 1798 C CA . GLU A 1 227 ? -11.242 -9.356 9.913 1.00 86.06 227 GLU A CA 1
ATOM 1799 C C . GLU A 1 227 ? -10.398 -8.488 8.968 1.00 86.06 227 GLU A C 1
ATOM 1801 O O . GLU A 1 227 ? -10.578 -7.272 8.937 1.00 86.06 227 GLU A O 1
ATOM 1806 N N . GLY A 1 228 ? -9.533 -9.111 8.163 1.00 87.50 228 GLY A N 1
ATOM 1807 C CA . GLY A 1 228 ? -8.665 -8.411 7.219 1.00 87.50 228 GLY A CA 1
ATOM 1808 C C . GLY A 1 228 ? -9.435 -7.628 6.158 1.00 87.50 228 GLY A C 1
ATOM 1809 O O . GLY A 1 228 ? -9.129 -6.462 5.910 1.00 87.50 228 GLY A O 1
ATOM 1810 N N . ASP A 1 229 ? -10.472 -8.233 5.577 1.00 89.94 229 ASP A N 1
ATOM 1811 C CA . ASP A 1 229 ? -11.299 -7.567 4.565 1.00 89.94 229 ASP A CA 1
ATOM 1812 C C . ASP A 1 229 ? -12.045 -6.366 5.155 1.00 89.94 229 ASP A C 1
ATOM 1814 O O . ASP A 1 229 ? -12.112 -5.300 4.541 1.00 89.94 229 ASP A O 1
ATOM 1818 N N . VAL A 1 230 ? -12.564 -6.516 6.377 1.00 90.50 230 VAL A N 1
ATOM 1819 C CA . VAL A 1 230 ? -13.275 -5.448 7.088 1.00 90.50 230 VAL A CA 1
ATOM 1820 C C . VAL A 1 230 ? -12.337 -4.289 7.433 1.00 90.50 230 VAL A C 1
ATOM 1822 O O . VAL A 1 230 ? -12.688 -3.132 7.198 1.00 90.50 230 VAL A O 1
ATOM 1825 N N . VAL A 1 231 ? -11.137 -4.575 7.948 1.00 90.06 231 VAL A N 1
ATOM 1826 C CA . VAL A 1 231 ? -10.135 -3.546 8.277 1.00 90.06 231 VAL A CA 1
ATOM 1827 C C . VAL A 1 231 ? -9.698 -2.798 7.016 1.00 90.06 231 VAL A C 1
ATOM 1829 O O . VAL A 1 231 ? -9.669 -1.566 7.013 1.00 90.06 231 VAL A O 1
ATOM 1832 N N . LEU A 1 232 ? -9.408 -3.518 5.929 1.00 90.44 232 LEU A N 1
ATOM 1833 C CA . LEU A 1 232 ? -9.017 -2.914 4.656 1.00 90.44 232 LEU A CA 1
ATOM 1834 C C . LEU A 1 232 ? -10.142 -2.054 4.063 1.00 90.44 232 LEU A C 1
ATOM 1836 O O . LEU A 1 232 ? -9.887 -0.958 3.561 1.00 90.44 232 LEU A O 1
ATOM 1840 N N . ALA A 1 233 ? -11.393 -2.507 4.149 1.00 91.50 233 ALA A N 1
ATOM 1841 C CA . ALA A 1 233 ? -12.541 -1.734 3.689 1.00 91.50 233 ALA A CA 1
ATOM 1842 C C . ALA A 1 233 ? -12.743 -0.443 4.497 1.00 91.50 233 ALA A C 1
ATOM 1844 O O . ALA A 1 233 ? -12.958 0.621 3.911 1.00 91.50 233 ALA A O 1
ATOM 1845 N N . LEU A 1 234 ? -12.620 -0.512 5.827 1.00 90.94 234 LEU A N 1
ATOM 1846 C CA . LEU A 1 234 ? -12.672 0.662 6.702 1.00 90.94 234 LEU A CA 1
ATOM 1847 C C . LEU A 1 234 ? -11.568 1.663 6.369 1.00 90.94 234 LEU A C 1
ATOM 1849 O O . LEU A 1 234 ? -11.848 2.849 6.206 1.00 90.94 234 LEU A O 1
ATOM 1853 N N . LEU A 1 235 ? -10.332 1.184 6.215 1.00 91.81 235 LEU A N 1
ATOM 1854 C CA . LEU A 1 235 ? -9.185 2.006 5.841 1.00 91.81 235 LEU A CA 1
ATOM 1855 C C . LEU A 1 235 ? -9.446 2.766 4.532 1.00 91.81 235 LEU A C 1
ATOM 1857 O O . LEU A 1 235 ? -9.297 3.988 4.488 1.00 91.81 235 LEU A O 1
ATOM 1861 N N . LYS A 1 236 ? -9.912 2.064 3.490 1.00 90.62 236 LYS A N 1
ATOM 1862 C CA . LYS A 1 236 ? -10.264 2.672 2.197 1.00 90.62 236 LYS A CA 1
ATOM 1863 C C . LYS A 1 236 ? -11.348 3.743 2.331 1.00 90.62 236 LYS A C 1
ATOM 1865 O O . LYS A 1 236 ? -11.243 4.801 1.714 1.00 90.62 236 LYS A O 1
ATOM 1870 N N . LEU A 1 237 ? -12.382 3.499 3.137 1.00 89.25 237 LEU A N 1
ATOM 1871 C CA . LEU A 1 237 ? -13.473 4.457 3.341 1.00 89.25 237 LEU A CA 1
ATOM 1872 C C . LEU A 1 237 ? -13.026 5.700 4.116 1.00 89.25 237 LEU A C 1
ATOM 1874 O O . LEU A 1 237 ? -13.369 6.810 3.713 1.00 89.25 237 LEU A O 1
ATOM 1878 N N . ILE A 1 238 ? -12.225 5.533 5.171 1.00 89.25 238 ILE A N 1
ATOM 1879 C CA . ILE A 1 238 ? -11.675 6.646 5.960 1.00 89.25 238 ILE A CA 1
ATOM 1880 C C . ILE A 1 238 ? -10.782 7.534 5.087 1.00 89.25 238 ILE A C 1
ATOM 1882 O O . ILE A 1 238 ? -10.925 8.756 5.096 1.00 89.25 238 ILE A O 1
ATOM 1886 N N . LEU A 1 239 ? -9.900 6.937 4.283 1.00 89.12 239 LEU A N 1
ATOM 1887 C CA . LEU A 1 239 ? -9.014 7.692 3.395 1.00 89.12 239 LEU A CA 1
ATOM 1888 C C . LEU A 1 239 ? -9.792 8.387 2.271 1.00 89.12 239 LEU A C 1
ATOM 1890 O O . LEU A 1 239 ? -9.533 9.553 1.969 1.00 89.12 239 LEU A O 1
ATOM 1894 N N . LYS A 1 240 ? -10.821 7.735 1.715 1.00 84.81 240 LYS A N 1
ATOM 1895 C CA . LYS A 1 240 ? -11.734 8.363 0.750 1.00 84.81 240 LYS A CA 1
ATOM 1896 C C . LYS A 1 240 ? -12.490 9.545 1.368 1.00 84.81 240 LYS A C 1
ATOM 1898 O O . LYS A 1 240 ? -12.715 10.553 0.695 1.00 84.81 240 LYS A O 1
ATOM 1903 N N . GLN A 1 241 ? -12.893 9.454 2.635 1.00 81.88 241 GLN A N 1
ATOM 1904 C CA . GLN A 1 241 ? -13.535 10.553 3.358 1.00 81.88 241 GLN A CA 1
ATOM 1905 C C . GLN A 1 241 ? -12.565 11.723 3.569 1.00 81.88 241 GLN A C 1
ATOM 1907 O O . GLN A 1 241 ? -12.928 12.869 3.306 1.00 81.88 241 GLN A O 1
ATOM 1912 N N . ALA A 1 242 ? -11.327 11.436 3.982 1.00 78.25 242 ALA A N 1
ATOM 1913 C CA . ALA A 1 242 ? -10.278 12.439 4.159 1.00 78.25 242 ALA A CA 1
ATOM 1914 C C . ALA A 1 242 ? -9.941 13.182 2.853 1.00 78.25 242 ALA A C 1
ATOM 1916 O O . ALA A 1 242 ? -9.652 14.374 2.891 1.00 78.25 242 ALA A O 1
ATOM 1917 N N . ALA A 1 243 ? -10.064 12.514 1.701 1.00 75.81 243 ALA A N 1
ATOM 1918 C CA . ALA A 1 243 ? -9.909 13.111 0.373 1.00 75.81 243 ALA A CA 1
ATOM 1919 C C . ALA A 1 243 ? -11.099 13.993 -0.077 1.00 75.81 243 ALA A C 1
ATOM 1921 O O . ALA A 1 243 ? -11.150 14.412 -1.231 1.00 75.81 243 ALA A O 1
ATOM 1922 N N . GLY A 1 244 ? -12.068 14.280 0.802 1.00 63.56 244 GLY A N 1
ATOM 1923 C CA . GLY A 1 244 ? -13.144 15.241 0.533 1.00 63.56 244 GLY A CA 1
ATOM 1924 C C . GLY A 1 244 ? -14.405 14.655 -0.106 1.00 63.56 244 GLY A C 1
ATOM 1925 O O . GLY A 1 244 ? -15.271 15.407 -0.538 1.00 63.56 244 GLY A O 1
ATOM 1926 N N . SER A 1 245 ? -14.571 13.329 -0.131 1.00 60.50 245 SER A N 1
ATOM 1927 C CA . SER A 1 245 ? -15.729 12.675 -0.776 1.00 60.50 245 SER A CA 1
ATOM 1928 C C . SER A 1 245 ? -17.093 12.892 -0.095 1.00 60.50 245 SER A C 1
ATOM 1930 O O . SER A 1 245 ? -18.077 12.274 -0.499 1.00 60.50 245 SER A O 1
ATOM 1932 N N . GLY A 1 246 ? -17.184 13.727 0.948 1.00 53.38 246 GLY A N 1
ATOM 1933 C CA . GLY A 1 246 ? -18.445 14.046 1.630 1.00 53.38 246 GLY A CA 1
ATOM 1934 C C . GLY A 1 246 ? -19.122 12.859 2.333 1.00 53.38 246 GLY A C 1
ATOM 1935 O O . GLY A 1 246 ? -20.247 12.997 2.818 1.00 53.38 246 GLY A O 1
ATOM 1936 N N . LEU A 1 247 ? -18.463 11.696 2.402 1.00 51.31 247 LEU A N 1
ATOM 1937 C CA . LEU A 1 247 ? -18.976 10.515 3.091 1.00 51.31 247 LEU A CA 1
ATOM 1938 C C . LEU A 1 247 ? -19.183 10.838 4.579 1.00 51.31 247 LEU A C 1
ATOM 1940 O O . LEU A 1 247 ? -18.255 11.232 5.285 1.00 51.31 247 LEU A O 1
ATOM 1944 N N . LYS A 1 248 ? -20.420 10.678 5.061 1.00 59.19 248 LYS A N 1
ATOM 1945 C CA . LYS A 1 248 ? -20.705 10.558 6.499 1.00 59.19 248 LYS A CA 1
ATOM 1946 C C . LYS A 1 248 ? -20.212 9.186 6.986 1.00 59.19 248 LYS A C 1
ATOM 1948 O O . LYS A 1 248 ? -19.865 8.348 6.158 1.00 59.19 248 LYS A O 1
ATOM 1953 N N . LEU A 1 249 ? -20.164 8.988 8.310 1.00 60.53 249 LEU A N 1
ATOM 1954 C CA . LEU A 1 249 ? -19.786 7.724 8.971 1.00 60.53 249 LEU A CA 1
ATOM 1955 C C . LEU A 1 249 ? -20.203 6.492 8.138 1.00 60.53 249 LEU A C 1
ATOM 1957 O O . LEU A 1 249 ? -21.360 6.441 7.703 1.00 60.53 249 LEU A O 1
ATOM 1961 N N . PRO A 1 250 ? -19.288 5.536 7.889 1.00 67.44 250 PRO A N 1
ATOM 1962 C CA . PRO A 1 250 ? -19.537 4.442 6.959 1.00 67.44 250 PRO A CA 1
ATOM 1963 C C . PRO A 1 250 ? -20.746 3.619 7.411 1.00 67.44 250 PRO A C 1
ATOM 1965 O O . PRO A 1 250 ? -20.780 3.108 8.530 1.00 67.44 250 PRO A O 1
ATOM 1968 N N . LYS A 1 251 ? -21.754 3.484 6.543 1.00 82.31 251 LYS A N 1
ATOM 1969 C CA . LYS A 1 251 ? -22.880 2.577 6.797 1.00 82.31 251 LYS A CA 1
ATOM 1970 C C . LYS A 1 251 ? -22.429 1.137 6.558 1.00 82.31 251 LYS A C 1
ATOM 1972 O O . LYS A 1 251 ? -21.542 0.890 5.740 1.00 82.31 251 LYS A O 1
ATOM 1977 N N . SER A 1 252 ? -23.098 0.171 7.189 1.00 83.19 252 SER A N 1
ATOM 1978 C CA . SER A 1 252 ? -22.832 -1.263 6.973 1.00 83.19 252 SER A CA 1
ATOM 1979 C C . SER A 1 252 ? -22.830 -1.639 5.486 1.00 83.19 252 SER A C 1
ATOM 1981 O O . SER A 1 252 ? -21.924 -2.327 5.024 1.00 83.19 252 SER A O 1
ATOM 1983 N N . GLY A 1 253 ? -23.789 -1.120 4.712 1.00 85.75 253 GLY A N 1
ATOM 1984 C CA . GLY A 1 253 ? -23.876 -1.357 3.269 1.00 85.75 253 GLY A CA 1
ATOM 1985 C C . GLY A 1 253 ? -22.689 -0.816 2.464 1.00 85.75 253 GLY A C 1
ATOM 1986 O O . GLY A 1 253 ? -22.297 -1.442 1.482 1.00 85.75 253 GLY A O 1
ATOM 1987 N N . ASP A 1 254 ? -22.084 0.302 2.875 1.00 86.62 254 ASP A N 1
ATOM 1988 C CA . ASP A 1 254 ? -20.897 0.852 2.206 1.00 86.62 254 ASP A CA 1
ATOM 1989 C C . ASP A 1 254 ? -19.671 -0.021 2.484 1.00 86.62 254 ASP A C 1
ATOM 1991 O O . ASP A 1 254 ? -18.898 -0.309 1.570 1.00 86.62 254 ASP A O 1
ATOM 1995 N N . LEU A 1 255 ? -19.545 -0.514 3.722 1.00 88.50 255 LEU A N 1
ATOM 1996 C CA . LEU A 1 255 ? -18.508 -1.471 4.108 1.00 88.50 255 LEU A CA 1
ATOM 1997 C C . LEU A 1 255 ? -18.588 -2.742 3.261 1.00 88.50 255 LEU A C 1
ATOM 1999 O O . LEU A 1 255 ? -17.607 -3.135 2.639 1.00 88.50 255 LEU A O 1
ATOM 2003 N N . ILE A 1 256 ? -19.776 -3.345 3.186 1.00 90.31 256 ILE A N 1
ATOM 2004 C CA . ILE A 1 256 ? -20.013 -4.588 2.442 1.00 90.31 256 ILE A CA 1
ATOM 2005 C C . ILE A 1 256 ? -19.710 -4.402 0.951 1.00 90.31 256 ILE A C 1
ATOM 2007 O O . ILE A 1 256 ? -19.060 -5.251 0.345 1.00 90.31 256 ILE A O 1
ATOM 2011 N N . LYS A 1 257 ? -20.123 -3.275 0.355 1.00 91.25 257 LYS A N 1
ATOM 2012 C CA . LYS A 1 257 ? -19.809 -2.957 -1.048 1.00 91.25 257 LYS A CA 1
ATOM 2013 C C . LYS A 1 257 ? -18.308 -2.889 -1.300 1.00 91.25 257 LYS A C 1
ATOM 2015 O O . LYS A 1 257 ? -17.840 -3.438 -2.293 1.00 91.25 257 LYS A O 1
ATOM 2020 N N . VAL A 1 258 ? -17.558 -2.226 -0.417 1.00 90.25 258 VAL A N 1
ATOM 2021 C CA . VAL A 1 258 ? -16.098 -2.154 -0.551 1.00 90.25 258 VAL A CA 1
ATOM 2022 C C . VAL A 1 258 ? -15.478 -3.537 -0.389 1.00 90.25 258 VAL A C 1
ATOM 2024 O O . VAL A 1 258 ? -14.624 -3.878 -1.198 1.00 90.25 258 VAL A O 1
ATOM 2027 N N . ILE A 1 259 ? -15.935 -4.341 0.578 1.00 91.12 259 ILE A N 1
ATOM 2028 C CA . ILE A 1 259 ? -15.440 -5.708 0.801 1.00 91.12 259 ILE A CA 1
ATOM 2029 C C . ILE A 1 259 ? -15.653 -6.587 -0.436 1.00 91.12 259 ILE A C 1
ATOM 2031 O O . ILE A 1 259 ? -14.714 -7.232 -0.891 1.00 91.12 259 ILE A O 1
ATOM 2035 N N . HIS A 1 260 ? -16.849 -6.577 -1.030 1.00 90.25 260 HIS A N 1
ATOM 2036 C CA . HIS A 1 260 ? -17.120 -7.326 -2.263 1.00 90.25 260 HIS A CA 1
ATOM 2037 C C . HIS A 1 260 ? -16.291 -6.847 -3.460 1.00 90.25 260 HIS A C 1
ATOM 2039 O O . HIS A 1 260 ? -16.037 -7.618 -4.379 1.00 90.25 260 HIS A O 1
ATOM 2045 N N . GLY A 1 261 ? -15.862 -5.584 -3.456 1.00 86.38 261 GLY A N 1
ATOM 2046 C CA . GLY A 1 261 ? -14.971 -5.031 -4.470 1.00 86.38 261 GLY A CA 1
ATOM 2047 C C . GLY A 1 261 ? -13.496 -5.399 -4.289 1.00 86.38 261 GLY A C 1
ATOM 2048 O O . GLY A 1 261 ? -12.684 -4.955 -5.097 1.00 86.38 261 GLY A O 1
ATOM 2049 N N . ILE A 1 262 ? -13.117 -6.150 -3.245 1.00 84.75 262 ILE A N 1
ATOM 2050 C CA . ILE A 1 262 ? -11.740 -6.618 -3.030 1.00 84.75 262 ILE A CA 1
ATOM 2051 C C . ILE A 1 262 ? -11.536 -7.919 -3.827 1.00 84.75 262 ILE A C 1
ATOM 2053 O O . ILE A 1 262 ? -12.134 -8.937 -3.482 1.00 84.75 262 ILE A O 1
ATOM 2057 N N . PRO A 1 263 ? -10.677 -7.930 -4.864 1.00 82.19 263 PRO A N 1
ATOM 2058 C CA . PRO A 1 263 ? -10.302 -9.156 -5.560 1.00 82.19 263 PRO A CA 1
ATOM 2059 C C . PRO A 1 263 ? -9.628 -10.153 -4.613 1.00 82.19 263 PRO A C 1
ATOM 2061 O O . PRO A 1 263 ? -8.819 -9.757 -3.772 1.00 82.19 263 PRO A O 1
ATOM 2064 N N . ASP A 1 264 ? -9.859 -11.452 -4.818 1.00 79.75 264 ASP A N 1
ATOM 2065 C CA . ASP A 1 264 ? -9.272 -12.509 -3.980 1.00 79.75 264 ASP A CA 1
ATOM 2066 C C . ASP A 1 264 ? -7.739 -12.437 -3.918 1.00 79.75 264 ASP A C 1
ATOM 2068 O O . ASP A 1 264 ? -7.138 -12.612 -2.857 1.00 79.75 264 ASP A O 1
ATOM 2072 N N . ALA A 1 265 ? -7.103 -12.053 -5.030 1.00 72.50 265 ALA A N 1
ATOM 2073 C CA . ALA A 1 265 ? -5.658 -11.855 -5.136 1.00 72.50 265 ALA A CA 1
ATOM 2074 C C . ALA A 1 265 ? -5.089 -10.762 -4.205 1.00 72.50 265 ALA A C 1
ATOM 2076 O O . ALA A 1 265 ? -3.863 -10.662 -4.077 1.00 72.50 265 ALA A O 1
ATOM 2077 N N . LEU A 1 266 ? -5.959 -9.944 -3.597 1.00 77.56 266 LEU A N 1
ATOM 2078 C CA . LEU A 1 266 ? -5.633 -8.861 -2.668 1.00 77.56 266 LEU A CA 1
ATOM 2079 C C . LEU A 1 266 ? -6.056 -9.149 -1.224 1.00 77.56 266 LEU A C 1
ATOM 2081 O O . LEU A 1 266 ? -5.772 -8.332 -0.351 1.00 77.56 266 LEU A O 1
ATOM 2085 N N . ARG A 1 267 ? -6.694 -10.289 -0.926 1.00 79.75 267 ARG A N 1
ATOM 2086 C CA . ARG A 1 267 ? -7.097 -10.622 0.456 1.00 79.75 267 ARG A CA 1
ATOM 2087 C C . ARG A 1 267 ? -5.913 -10.772 1.403 1.00 79.75 267 ARG A C 1
ATOM 2089 O O . ARG A 1 267 ? -6.025 -10.454 2.585 1.00 79.75 267 ARG A O 1
ATOM 2096 N N . THR A 1 268 ? -4.754 -11.173 0.881 1.00 79.44 268 THR A N 1
ATOM 2097 C CA . THR A 1 268 ? -3.496 -11.174 1.638 1.00 79.44 268 THR A CA 1
ATOM 2098 C C . THR A 1 268 ? -3.147 -9.780 2.155 1.00 79.44 268 THR A C 1
ATOM 2100 O O . THR A 1 268 ? -2.714 -9.670 3.297 1.00 79.44 268 THR A O 1
ATOM 2103 N N . LEU A 1 269 ? -3.423 -8.712 1.392 1.00 80.50 269 LEU A N 1
ATOM 2104 C CA . LEU A 1 269 ? -3.263 -7.332 1.866 1.00 80.50 269 LEU A CA 1
ATOM 2105 C C . LEU A 1 269 ? -4.235 -7.010 3.001 1.00 80.50 269 LEU A C 1
ATOM 2107 O O . LEU A 1 269 ? -3.880 -6.241 3.886 1.00 80.50 269 LEU A O 1
ATOM 2111 N N . GLY A 1 270 ? -5.434 -7.597 3.009 1.00 84.50 270 GLY A N 1
ATOM 2112 C CA . GLY A 1 270 ? -6.401 -7.439 4.095 1.00 84.50 270 GLY A CA 1
ATOM 2113 C C . GLY A 1 270 ? -5.861 -7.951 5.429 1.00 84.50 270 GLY A C 1
ATOM 2114 O O . GLY A 1 270 ? -5.832 -7.205 6.407 1.00 84.50 270 GLY A O 1
ATOM 2115 N N . ALA A 1 271 ? -5.370 -9.194 5.458 1.00 83.00 271 ALA A N 1
ATOM 2116 C CA . ALA A 1 271 ? -4.737 -9.769 6.651 1.00 83.00 271 ALA A CA 1
ATOM 2117 C C . ALA A 1 271 ? -3.559 -8.908 7.130 1.00 83.00 271 ALA A C 1
ATOM 2119 O O . ALA A 1 271 ? -3.470 -8.537 8.298 1.00 83.00 271 ALA A O 1
ATOM 2120 N N . TRP A 1 272 ? -2.724 -8.487 6.186 1.00 82.44 272 TRP A N 1
ATOM 2121 C CA . TRP A 1 272 ? -1.565 -7.651 6.456 1.00 82.44 272 TRP A CA 1
ATOM 2122 C C . TRP A 1 272 ? -1.926 -6.267 7.004 1.00 82.44 272 TRP A C 1
ATOM 2124 O O . TRP A 1 272 ? -1.278 -5.758 7.916 1.00 82.44 272 TRP A O 1
ATOM 2134 N N . THR A 1 273 ? -3.008 -5.678 6.495 1.00 85.25 273 THR A N 1
ATOM 2135 C CA . THR A 1 273 ? -3.552 -4.419 7.009 1.00 85.25 273 THR A CA 1
ATOM 2136 C C . THR A 1 273 ? -4.018 -4.596 8.451 1.00 85.25 273 THR A C 1
ATOM 2138 O O . THR A 1 273 ? -3.718 -3.753 9.291 1.00 85.25 273 THR A O 1
ATOM 2141 N N . ALA A 1 274 ? -4.718 -5.691 8.766 1.00 84.44 274 ALA A N 1
ATOM 2142 C CA . ALA A 1 274 ? -5.154 -5.976 10.132 1.00 84.44 274 ALA A CA 1
ATOM 2143 C C . ALA A 1 274 ? -3.966 -6.115 11.095 1.00 84.44 274 ALA A C 1
ATOM 2145 O O . ALA A 1 274 ? -3.974 -5.496 12.161 1.00 84.44 274 ALA A O 1
ATOM 2146 N N . ASP A 1 275 ? -2.926 -6.849 10.704 1.00 82.94 275 ASP A N 1
ATOM 2147 C CA . ASP A 1 275 ? -1.713 -7.005 11.511 1.00 82.94 275 ASP A CA 1
ATOM 2148 C C . ASP A 1 275 ? -0.986 -5.671 11.715 1.00 82.94 275 ASP A C 1
ATOM 2150 O O . ASP A 1 275 ? -0.565 -5.351 12.831 1.00 82.94 275 ASP A O 1
ATOM 2154 N N . LEU A 1 276 ? -0.911 -4.845 10.668 1.00 81.81 276 LEU A N 1
ATOM 2155 C CA . LEU A 1 276 ? -0.324 -3.511 10.736 1.00 81.81 276 LEU A CA 1
ATOM 2156 C C . LEU A 1 276 ? -1.092 -2.587 11.674 1.00 81.81 276 LEU A C 1
ATOM 2158 O O . LEU A 1 276 ? -0.474 -1.889 12.473 1.00 81.81 276 LEU A O 1
ATOM 2162 N N . VAL A 1 277 ? -2.424 -2.616 11.641 1.00 81.88 277 VAL A N 1
ATOM 2163 C CA . VAL A 1 277 ? -3.253 -1.849 12.577 1.00 81.88 277 VAL A CA 1
ATOM 2164 C C . VAL A 1 277 ? -3.057 -2.341 14.005 1.00 81.88 277 VAL A C 1
ATOM 2166 O O . VAL A 1 277 ? -2.877 -1.517 14.898 1.00 81.88 277 VAL A O 1
ATOM 2169 N N . LYS A 1 278 ? -3.039 -3.659 14.243 1.00 79.56 278 LYS A N 1
ATOM 2170 C CA . LYS A 1 278 ? -2.798 -4.238 15.577 1.00 79.56 278 LYS A CA 1
ATOM 2171 C C . LYS A 1 278 ? -1.428 -3.829 16.124 1.00 79.56 278 LYS A C 1
ATOM 2173 O O . LYS A 1 278 ? -1.320 -3.449 17.2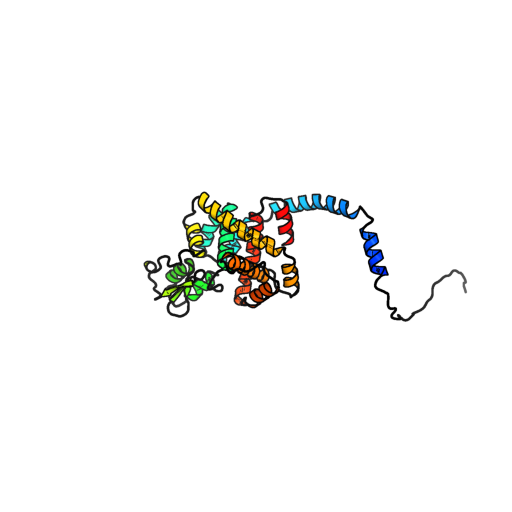92 1.00 79.56 278 LYS A O 1
ATOM 2178 N N . ALA A 1 279 ? -0.396 -3.862 15.283 1.00 76.75 279 ALA A N 1
ATOM 2179 C CA . ALA A 1 279 ? 0.950 -3.442 15.648 1.00 76.75 279 ALA A CA 1
ATOM 2180 C C . ALA A 1 279 ? 1.014 -1.928 15.917 1.00 76.75 279 ALA A C 1
ATOM 2182 O O . ALA A 1 279 ? 1.442 -1.515 16.995 1.00 76.75 279 ALA A O 1
ATOM 2183 N N . ALA A 1 280 ? 0.479 -1.111 15.006 1.00 75.44 280 ALA A N 1
ATOM 2184 C CA . ALA A 1 280 ? 0.423 0.344 15.131 1.00 75.44 280 ALA A CA 1
ATOM 2185 C C . ALA A 1 280 ? -0.332 0.796 16.383 1.00 75.44 280 ALA A C 1
ATOM 2187 O O . ALA A 1 280 ? 0.112 1.689 17.102 1.00 75.44 280 ALA A O 1
ATOM 2188 N N . ALA A 1 281 ? -1.431 0.121 16.708 1.00 72.12 281 ALA A N 1
ATOM 2189 C CA . ALA A 1 281 ? -2.206 0.399 17.902 1.00 72.12 281 ALA A CA 1
ATOM 2190 C C . ALA A 1 281 ? -1.357 0.257 19.174 1.00 72.12 281 ALA A C 1
ATOM 2192 O O . ALA A 1 281 ? -1.431 1.112 20.051 1.00 72.12 281 ALA A O 1
ATOM 2193 N N . SER A 1 282 ? -0.479 -0.748 19.250 1.00 70.19 282 SER A N 1
ATOM 2194 C CA . SER A 1 282 ? 0.429 -0.916 20.394 1.00 70.19 282 SER A CA 1
ATOM 2195 C C . SER A 1 282 ? 1.440 0.232 20.550 1.00 70.19 282 SER A C 1
ATOM 2197 O O . SER A 1 282 ? 1.893 0.505 21.663 1.00 70.19 282 SER A O 1
ATOM 2199 N N . TRP A 1 283 ? 1.754 0.952 19.466 1.00 68.00 283 TRP A N 1
ATOM 2200 C CA . TRP A 1 283 ? 2.679 2.091 19.465 1.00 68.00 283 TRP A CA 1
ATOM 2201 C C . TRP A 1 283 ? 1.985 3.446 19.561 1.00 68.00 283 TRP A C 1
ATOM 2203 O O . TRP A 1 283 ? 2.624 4.417 19.948 1.00 68.00 283 TRP A O 1
ATOM 2213 N N . CYS A 1 284 ? 0.690 3.554 19.288 1.00 58.41 284 CYS A N 1
ATOM 2214 C CA . CYS A 1 284 ? -0.045 4.814 19.442 1.00 58.41 284 CYS A CA 1
ATOM 2215 C C . CYS A 1 284 ? -0.625 5.007 20.856 1.00 58.41 284 CYS A C 1
ATOM 2217 O O . CYS A 1 284 ? -1.095 6.092 21.190 1.00 58.41 284 CYS A O 1
ATOM 2219 N N . VAL A 1 285 ? -0.584 3.987 21.722 1.00 54.22 285 VAL A N 1
ATOM 2220 C CA . VAL A 1 285 ? -1.205 4.059 23.054 1.00 54.22 285 VAL A CA 1
ATOM 2221 C C . VAL A 1 285 ? -0.329 4.787 24.064 1.00 54.22 285 VAL A C 1
ATOM 2223 O O . VAL A 1 285 ? 0.709 4.289 24.500 1.00 54.22 285 VAL A O 1
ATOM 2226 N N . THR A 1 286 ? -0.773 5.959 24.495 1.00 47.53 286 THR A N 1
ATOM 2227 C CA . THR A 1 286 ? -0.178 6.700 25.617 1.00 47.53 286 THR A CA 1
ATOM 2228 C C . THR A 1 286 ? -0.971 6.532 26.916 1.00 47.53 286 THR A C 1
ATOM 2230 O O . THR A 1 286 ? -0.474 6.909 27.974 1.00 47.53 286 THR A O 1
ATOM 2233 N N . THR A 1 287 ? -2.173 5.928 26.877 1.00 41.47 287 THR A N 1
ATOM 2234 C CA . THR A 1 287 ? -3.056 5.808 28.052 1.00 41.47 287 THR A CA 1
ATOM 2235 C C . THR A 1 287 ? -3.579 4.382 28.319 1.00 41.47 287 THR A C 1
ATOM 2237 O O . THR A 1 287 ? -3.910 3.648 27.385 1.00 41.47 287 THR A O 1
ATOM 2240 N N . PRO A 1 288 ? -3.743 3.972 29.596 1.00 42.66 288 PRO A N 1
ATOM 2241 C CA . PRO A 1 288 ? -4.206 2.626 29.964 1.00 42.66 288 PRO A CA 1
ATOM 2242 C C . PRO A 1 288 ? -5.560 2.205 29.362 1.00 42.66 288 PRO A C 1
ATOM 2244 O O . PRO A 1 288 ? -5.738 1.037 29.030 1.00 42.66 288 PRO A O 1
ATOM 2247 N N . ALA A 1 289 ? -6.497 3.141 29.178 1.00 45.81 289 ALA A N 1
ATOM 2248 C CA . ALA A 1 289 ? -7.837 2.860 28.649 1.00 45.81 289 ALA A CA 1
ATOM 2249 C C . ALA A 1 289 ? -7.840 2.487 27.152 1.00 45.81 289 ALA A C 1
ATOM 2251 O O . ALA A 1 289 ? -8.687 1.719 26.700 1.00 45.81 289 ALA A O 1
ATOM 2252 N N . GLN A 1 290 ? -6.887 3.006 26.372 1.00 44.91 290 GLN A N 1
ATOM 2253 C CA . GLN A 1 290 ? -6.723 2.644 24.959 1.00 44.91 290 GLN A CA 1
ATOM 2254 C C . GLN A 1 290 ? -6.068 1.260 24.810 1.00 44.91 290 GLN A C 1
ATOM 2256 O O . GLN A 1 290 ? -6.449 0.495 23.927 1.00 44.91 290 GLN A O 1
ATOM 2261 N N . ASN A 1 291 ? -5.161 0.898 25.726 1.00 41.94 291 ASN A N 1
ATOM 2262 C CA . ASN A 1 291 ? -4.543 -0.434 25.780 1.00 41.94 291 ASN A CA 1
ATOM 2263 C C . ASN A 1 291 ? -5.567 -1.538 26.091 1.00 41.94 291 ASN A C 1
ATOM 2265 O O . ASN A 1 291 ? -5.511 -2.619 25.509 1.00 41.94 291 ASN A O 1
ATOM 2269 N N . GLU A 1 292 ? -6.530 -1.266 26.978 1.00 44.34 292 GLU A N 1
ATOM 2270 C CA . GLU A 1 292 ? -7.625 -2.199 27.279 1.00 44.34 292 GLU A CA 1
ATOM 2271 C C . GLU A 1 292 ? -8.501 -2.474 26.042 1.00 44.34 292 GLU A C 1
ATOM 2273 O O . GLU A 1 292 ? -8.872 -3.621 25.814 1.00 44.34 292 GLU A O 1
ATOM 2278 N N . ARG A 1 293 ? -8.747 -1.471 25.183 1.00 48.50 293 ARG A N 1
ATOM 2279 C CA . ARG A 1 293 ? -9.513 -1.645 23.934 1.00 48.50 293 ARG A CA 1
ATOM 2280 C C . ARG A 1 293 ? -8.778 -2.493 22.890 1.00 48.50 293 ARG A C 1
ATOM 2282 O O . ARG A 1 293 ? -9.394 -3.339 22.253 1.00 48.50 293 ARG A O 1
ATOM 2289 N N . ILE A 1 294 ? -7.469 -2.305 22.721 1.00 43.25 294 ILE A N 1
ATOM 2290 C CA . ILE A 1 294 ? -6.664 -3.060 21.739 1.00 43.25 294 ILE A CA 1
ATOM 2291 C C . ILE A 1 294 ? -6.494 -4.524 22.146 1.00 43.25 294 ILE A C 1
ATOM 2293 O O . ILE A 1 294 ? -6.486 -5.400 21.286 1.00 43.25 294 ILE A O 1
ATOM 2297 N N . ASN A 1 295 ? -6.433 -4.818 23.446 1.00 45.00 295 ASN A N 1
ATOM 2298 C CA . ASN A 1 295 ? -6.416 -6.199 23.933 1.00 45.00 295 ASN A CA 1
ATOM 2299 C C . ASN A 1 295 ? -7.703 -6.974 23.607 1.00 45.00 295 ASN A C 1
ATOM 2301 O O . ASN A 1 295 ? -7.668 -8.196 23.617 1.00 45.00 295 ASN A O 1
ATOM 2305 N N . CYS A 1 296 ? -8.810 -6.297 23.284 1.00 46.25 296 CYS A N 1
ATOM 2306 C CA . CYS A 1 296 ? -10.029 -6.938 22.785 1.00 46.25 296 CYS A CA 1
ATOM 2307 C C . CYS A 1 296 ? -9.988 -7.259 21.277 1.00 46.25 296 CYS A C 1
ATOM 2309 O O . CYS A 1 296 ? -10.909 -7.900 20.782 1.00 46.25 296 CYS A O 1
ATOM 2311 N N . LEU A 1 297 ? -8.964 -6.797 20.544 1.00 42.06 297 LEU A N 1
ATOM 2312 C CA . LEU A 1 297 ? -8.723 -7.135 19.130 1.00 42.06 297 LEU A CA 1
ATOM 2313 C C . LEU A 1 297 ? -7.785 -8.351 18.954 1.00 42.06 297 LEU A C 1
ATOM 2315 O O . LEU A 1 297 ? -7.547 -8.771 17.819 1.00 42.06 297 LEU A O 1
ATOM 2319 N N . ARG A 1 298 ? -7.206 -8.867 20.048 1.00 37.62 298 ARG A N 1
ATOM 2320 C CA . ARG A 1 298 ? -6.387 -10.092 20.092 1.00 37.62 298 ARG A CA 1
ATOM 2321 C C . ARG A 1 298 ? -7.251 -11.284 20.474 1.00 37.62 298 ARG A C 1
ATOM 2323 O O . ARG A 1 298 ? -6.989 -12.363 19.907 1.00 37.62 298 ARG A O 1
#